Protein AF-A0A8H7FMS1-F1 (afdb_monomer)

pLDDT: mean 81.55, std 16.89, range [31.84, 97.38]

Radius of gyration: 21.26 Å; Cα contacts (8 Å, |Δi|>4): 193; chains: 1; bounding box: 47×77×47 Å

Sequence (243 aa):
MPFVYTPTSSPTRLPKANAQEFITPSQMRKFIVEGPIDDNDIYFEYLLKGWYDFVLPFTPSSIDAAGSNFDVPDVVPALLVHLAKSVCQLPLMGTLITKVVTIWPNIWTWLRLLYRSNIKARDSGAPFTKILRERQMAVFHFLSFCAHEKPSHPLSDAIVDTPGTLEMMAAMWIGEGYDERRLFGFRSGKWGTPSYTIEARFAEMLVAACGSSDAVVDLVCRRIELNLGQPKPDHDCLVEDVE

Structure (mmCIF, N/CA/C/O backbone):
data_AF-A0A8H7FMS1-F1
#
_entry.id   AF-A0A8H7FMS1-F1
#
loop_
_atom_site.group_PDB
_atom_site.id
_atom_site.type_symbol
_atom_site.label_atom_id
_atom_site.label_alt_id
_atom_site.label_comp_id
_atom_site.label_asym_id
_atom_site.label_entity_id
_atom_site.label_seq_id
_atom_site.pdbx_PDB_ins_code
_atom_site.Cartn_x
_atom_site.Cart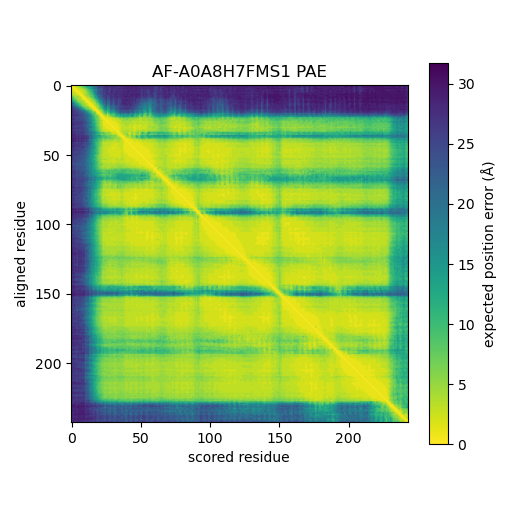n_y
_atom_site.Cartn_z
_atom_site.occupancy
_atom_site.B_iso_or_equiv
_atom_site.auth_seq_id
_atom_site.auth_comp_id
_atom_site.auth_asym_id
_atom_site.auth_atom_id
_atom_site.pdbx_PDB_model_num
ATOM 1 N N . MET A 1 1 ? -17.443 -52.671 -22.360 1.00 46.88 1 MET A N 1
ATOM 2 C CA . MET A 1 1 ? -15.980 -52.455 -22.379 1.00 46.88 1 MET A CA 1
ATOM 3 C C . MET A 1 1 ? -15.657 -51.359 -21.371 1.00 46.88 1 MET A C 1
ATOM 5 O O . MET A 1 1 ? -16.220 -50.283 -21.527 1.00 46.88 1 MET A O 1
ATOM 9 N N . PRO A 1 2 ? -14.874 -51.619 -20.310 1.00 38.50 2 PRO A N 1
ATOM 10 C CA . PRO A 1 2 ? -14.527 -50.601 -19.324 1.00 38.50 2 PRO A CA 1
ATOM 11 C C . PRO A 1 2 ? -13.274 -49.828 -19.762 1.00 38.50 2 PRO A C 1
ATOM 13 O O . PRO A 1 2 ? -12.286 -50.427 -20.186 1.00 38.50 2 PRO A O 1
ATOM 16 N N . PHE A 1 3 ? -13.322 -48.499 -19.665 1.00 31.84 3 PHE A N 1
ATOM 17 C CA . PHE A 1 3 ? -12.170 -47.630 -19.897 1.00 31.84 3 PHE A CA 1
ATOM 18 C C . PHE A 1 3 ? -11.189 -47.756 -18.727 1.00 31.84 3 PHE A C 1
ATOM 20 O O . PHE A 1 3 ? -11.493 -47.380 -17.597 1.00 31.84 3 PHE A O 1
ATOM 27 N N . VAL A 1 4 ? -10.010 -48.305 -19.014 1.00 39.16 4 VAL A N 1
ATOM 28 C CA . VAL A 1 4 ? -8.862 -48.338 -18.106 1.00 39.16 4 VAL A CA 1
ATOM 29 C C . VAL A 1 4 ? -8.178 -46.975 -18.183 1.00 39.16 4 VAL A C 1
ATOM 31 O O . VAL A 1 4 ? -7.632 -46.613 -19.222 1.00 39.16 4 VAL A O 1
ATOM 34 N N . TYR A 1 5 ? -8.229 -46.207 -17.096 1.00 36.31 5 TYR A N 1
ATOM 35 C CA . TYR A 1 5 ? -7.505 -44.944 -16.975 1.00 36.31 5 TYR A CA 1
ATOM 36 C C . TYR A 1 5 ? -6.090 -45.236 -16.459 1.00 36.31 5 TYR A C 1
ATOM 38 O O . TYR A 1 5 ? -5.906 -45.598 -15.298 1.00 36.31 5 TYR A O 1
ATOM 46 N N . THR A 1 6 ? -5.084 -45.118 -17.322 1.00 42.81 6 THR A N 1
ATOM 47 C CA . THR A 1 6 ? -3.667 -45.155 -16.934 1.00 42.81 6 THR A CA 1
ATOM 48 C C . THR A 1 6 ? -3.195 -43.750 -16.555 1.00 42.81 6 THR A C 1
ATOM 50 O O . THR A 1 6 ? -3.178 -42.878 -17.424 1.00 42.81 6 THR A O 1
ATOM 53 N N . PRO A 1 7 ? -2.743 -43.495 -15.314 1.00 34.94 7 PRO A N 1
ATOM 54 C CA . PRO A 1 7 ? -2.070 -42.247 -14.991 1.00 34.94 7 PRO A CA 1
ATOM 55 C C . PRO A 1 7 ? -0.621 -42.332 -15.482 1.00 34.94 7 PRO A C 1
ATOM 57 O O . PRO A 1 7 ? 0.198 -43.058 -14.925 1.00 34.94 7 PRO A O 1
ATOM 60 N N . THR A 1 8 ? -0.302 -41.604 -16.552 1.00 37.94 8 THR A N 1
ATOM 61 C CA . THR A 1 8 ? 1.072 -41.440 -17.053 1.00 37.94 8 THR A CA 1
ATOM 62 C C . THR A 1 8 ? 1.414 -39.961 -17.092 1.00 37.94 8 THR A C 1
ATOM 64 O O . THR A 1 8 ? 0.997 -39.260 -18.001 1.00 37.94 8 THR A O 1
ATOM 67 N N . SER A 1 9 ? 2.157 -39.505 -16.085 1.00 35.88 9 SER A N 1
ATOM 68 C CA . SER A 1 9 ? 3.346 -38.654 -16.228 1.00 35.88 9 SER A CA 1
ATOM 69 C C . SER A 1 9 ? 3.703 -38.086 -14.859 1.00 35.88 9 SER A C 1
ATOM 71 O O . SER A 1 9 ? 3.004 -37.231 -14.315 1.00 35.88 9 SER A O 1
ATOM 73 N N . SER A 1 10 ? 4.803 -38.582 -14.301 1.00 35.75 10 SER A N 1
ATOM 74 C CA . SER A 1 10 ? 5.496 -37.976 -13.170 1.00 35.75 10 SER A CA 1
ATOM 75 C C . SER A 1 10 ? 5.779 -36.496 -13.456 1.00 35.75 10 SER A C 1
ATOM 77 O O . SER A 1 10 ? 6.129 -36.170 -14.593 1.00 35.75 10 SER A O 1
ATOM 79 N N . PRO A 1 11 ? 5.682 -35.596 -12.462 1.00 36.06 11 PRO A N 1
ATOM 80 C CA . PRO A 1 11 ? 6.020 -34.197 -12.663 1.00 36.06 11 PRO A CA 1
ATOM 81 C C . PRO A 1 11 ? 7.494 -34.096 -13.049 1.00 36.06 11 PRO A C 1
ATOM 83 O O . PRO A 1 11 ? 8.386 -34.479 -12.286 1.00 36.06 11 PRO A O 1
ATOM 86 N N . THR A 1 12 ? 7.739 -33.597 -14.258 1.00 33.44 12 THR A N 1
ATOM 87 C CA . THR A 1 12 ? 9.054 -33.189 -14.736 1.00 33.44 12 THR A CA 1
ATOM 88 C C . THR A 1 12 ? 9.647 -32.251 -13.692 1.00 33.44 12 THR A C 1
ATOM 90 O O . THR A 1 12 ? 9.171 -31.130 -13.511 1.00 33.44 12 THR A O 1
ATOM 93 N N . ARG A 1 13 ? 10.658 -32.724 -12.951 1.00 33.94 13 ARG A N 1
ATOM 94 C CA . ARG A 1 13 ? 11.461 -31.857 -12.087 1.00 33.94 13 ARG A CA 1
ATOM 95 C C . ARG A 1 13 ? 12.023 -30.759 -12.977 1.00 33.94 13 ARG A C 1
ATOM 97 O O . ARG A 1 13 ? 12.828 -31.046 -13.861 1.00 33.94 13 ARG A O 1
ATOM 104 N N . LEU A 1 14 ? 11.581 -29.527 -12.731 1.00 34.91 14 LEU A N 1
ATOM 105 C CA . LEU A 1 14 ? 12.212 -28.338 -13.280 1.00 34.91 14 LEU A CA 1
ATOM 106 C C . LEU A 1 14 ? 13.727 -28.456 -13.046 1.00 34.91 14 LEU A C 1
ATOM 108 O O . LEU A 1 14 ? 14.136 -28.851 -11.944 1.00 34.91 14 LEU A O 1
ATOM 112 N N . PRO A 1 15 ? 14.560 -28.182 -14.064 1.00 32.22 15 PRO A N 1
ATOM 113 C CA . PRO A 1 15 ? 16.001 -28.189 -13.893 1.00 32.22 15 PRO A CA 1
ATOM 114 C C . PRO A 1 15 ? 16.346 -27.264 -12.727 1.00 32.22 15 PRO A C 1
ATOM 116 O O . PRO A 1 15 ? 15.903 -26.116 -12.685 1.00 32.22 15 PRO A O 1
ATOM 119 N N . LYS A 1 16 ? 17.099 -27.789 -11.752 1.00 38.12 16 LYS A N 1
ATOM 120 C CA . LYS A 1 16 ? 17.703 -26.976 -10.697 1.00 38.12 16 LYS A CA 1
ATOM 121 C C . LYS A 1 16 ? 18.533 -25.914 -11.407 1.00 38.12 16 LYS A C 1
ATOM 123 O O . LYS A 1 16 ? 19.564 -26.249 -11.986 1.00 38.12 16 LYS A O 1
ATOM 128 N N . ALA A 1 17 ? 18.038 -24.679 -11.420 1.00 41.00 17 ALA A N 1
ATOM 129 C CA . ALA A 1 17 ? 18.793 -23.543 -11.908 1.00 41.00 17 ALA A CA 1
ATOM 130 C C . ALA A 1 17 ? 20.156 -23.572 -11.211 1.00 41.00 17 ALA A C 1
ATOM 132 O O . ALA A 1 17 ? 20.231 -23.720 -9.986 1.00 41.00 17 ALA A O 1
ATOM 133 N N . ASN A 1 18 ? 21.221 -23.520 -12.014 1.00 41.00 18 ASN A N 1
ATOM 134 C CA . ASN A 1 18 ? 22.575 -23.295 -11.529 1.00 41.00 18 ASN A CA 1
ATOM 135 C C . ASN A 1 18 ? 22.527 -22.158 -10.513 1.00 41.00 18 ASN A C 1
ATOM 137 O O . ASN A 1 18 ? 21.789 -21.202 -10.738 1.00 41.00 18 ASN A O 1
ATOM 141 N N . ALA A 1 19 ? 23.266 -22.297 -9.412 1.00 41.25 19 ALA A N 1
ATOM 142 C CA . ALA A 1 19 ? 23.384 -21.298 -8.360 1.00 41.25 19 ALA A CA 1
ATOM 143 C C . ALA A 1 19 ? 23.805 -19.953 -8.972 1.00 41.25 19 ALA A C 1
ATOM 145 O O . ALA A 1 19 ? 24.985 -19.658 -9.126 1.00 41.25 19 ALA A O 1
ATOM 146 N N . GLN A 1 20 ? 22.810 -19.187 -9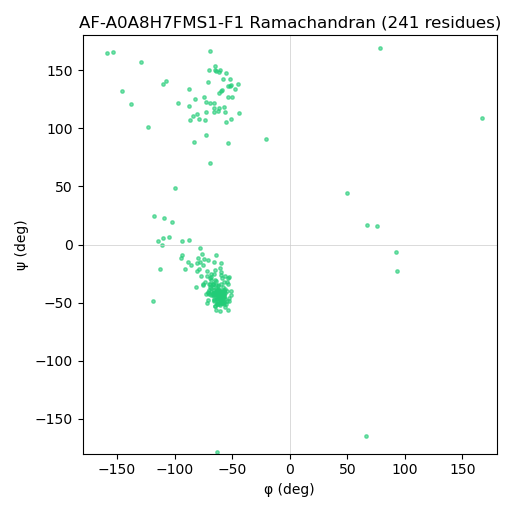.400 1.00 49.09 20 GLN A N 1
ATOM 147 C CA . GLN A 1 20 ? 22.926 -17.826 -9.869 1.00 49.09 20 GLN A CA 1
ATOM 148 C C . GLN A 1 20 ? 23.437 -17.081 -8.644 1.00 49.09 20 GLN A C 1
ATOM 150 O O . GLN A 1 20 ? 22.780 -17.135 -7.602 1.00 49.09 20 GLN A O 1
ATOM 155 N N . GLU A 1 21 ? 24.658 -16.538 -8.720 1.00 55.12 21 GLU A N 1
ATOM 156 C CA . GLU A 1 21 ? 25.262 -15.782 -7.623 1.00 55.12 21 GLU A CA 1
ATOM 157 C C . GLU A 1 2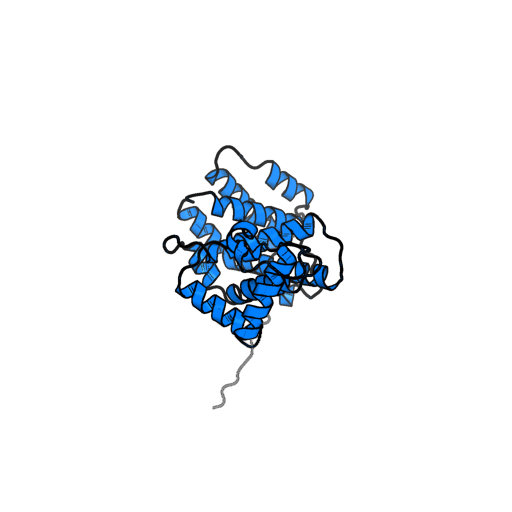1 ? 24.198 -14.847 -7.058 1.00 55.12 21 GLU A C 1
ATOM 159 O O . GLU A 1 21 ? 23.687 -13.975 -7.764 1.00 55.12 21 GLU A O 1
ATOM 164 N N . PHE A 1 22 ? 23.783 -15.114 -5.817 1.00 58.62 22 PHE A N 1
ATOM 165 C CA . PHE A 1 22 ? 22.727 -14.347 -5.184 1.00 58.62 22 PHE A CA 1
ATOM 166 C C . PHE A 1 22 ? 23.161 -12.894 -5.187 1.00 58.62 22 PHE A C 1
ATOM 168 O O . PHE A 1 22 ? 24.183 -12.536 -4.597 1.00 58.62 22 PHE A O 1
ATOM 175 N N . ILE A 1 23 ? 22.377 -12.060 -5.859 1.00 69.38 23 ILE A N 1
ATOM 176 C CA . ILE A 1 23 ? 22.627 -10.633 -5.856 1.00 69.38 23 ILE A CA 1
ATOM 177 C C . ILE A 1 23 ? 22.407 -10.159 -4.430 1.00 69.38 23 ILE A C 1
ATOM 179 O O . ILE A 1 23 ? 21.345 -10.320 -3.829 1.00 69.38 23 ILE A O 1
ATOM 183 N N . THR A 1 24 ? 23.483 -9.647 -3.856 1.00 80.50 24 THR A N 1
ATOM 184 C CA . THR A 1 24 ? 23.528 -9.254 -2.459 1.00 80.50 24 THR A CA 1
ATOM 185 C C . THR A 1 24 ? 22.659 -8.013 -2.240 1.00 80.50 24 THR A C 1
ATOM 187 O O . THR A 1 24 ? 22.564 -7.143 -3.114 1.00 80.50 24 THR A O 1
ATOM 190 N N . PRO A 1 25 ? 22.073 -7.842 -1.043 1.00 79.75 25 PRO A N 1
ATOM 191 C CA . PRO A 1 25 ? 21.362 -6.616 -0.692 1.00 79.75 25 PRO A CA 1
ATOM 192 C C . PRO A 1 25 ? 22.182 -5.327 -0.900 1.00 79.75 25 PRO A C 1
ATOM 194 O O . PRO A 1 25 ? 21.624 -4.256 -1.132 1.00 79.75 25 PRO A O 1
ATOM 197 N N . SER A 1 26 ? 23.514 -5.396 -0.812 1.00 84.25 26 SER A N 1
ATOM 198 C CA . SER A 1 26 ? 24.403 -4.266 -1.104 1.00 84.25 26 SER A CA 1
ATOM 199 C C . SER A 1 26 ? 24.459 -3.937 -2.597 1.00 84.25 26 SER A C 1
ATOM 201 O O . SER A 1 26 ? 24.384 -2.759 -2.938 1.00 84.25 26 SER A O 1
ATOM 203 N N . GLN A 1 27 ? 24.524 -4.937 -3.483 1.00 85.56 27 GLN A N 1
ATOM 204 C CA . GLN A 1 27 ? 24.491 -4.727 -4.936 1.00 85.56 27 GLN A CA 1
ATOM 205 C C . GLN A 1 27 ? 23.181 -4.071 -5.385 1.00 85.56 27 GLN A C 1
ATOM 207 O O . GLN A 1 27 ? 23.215 -3.103 -6.139 1.00 85.56 27 GLN A O 1
ATOM 212 N N . MET A 1 28 ? 22.035 -4.525 -4.871 1.00 84.50 28 MET A N 1
ATOM 213 C CA . MET A 1 28 ? 20.737 -3.937 -5.224 1.00 84.50 28 MET A CA 1
ATOM 214 C C . MET A 1 28 ? 20.558 -2.516 -4.668 1.00 84.50 28 MET A C 1
ATOM 216 O O . MET A 1 28 ? 20.014 -1.649 -5.346 1.00 84.50 28 MET A O 1
ATOM 220 N N . ARG A 1 29 ? 21.059 -2.228 -3.458 1.00 86.56 29 ARG A N 1
ATOM 221 C CA . ARG A 1 29 ? 21.083 -0.848 -2.939 1.00 86.56 29 ARG A CA 1
ATOM 222 C C . ARG A 1 29 ? 21.960 0.064 -3.784 1.00 86.56 29 ARG A C 1
ATOM 224 O O . ARG A 1 29 ? 21.539 1.172 -4.098 1.00 86.56 29 ARG A O 1
ATOM 231 N N . LYS A 1 30 ? 23.154 -0.407 -4.149 1.00 90.00 30 LYS A N 1
ATOM 232 C CA . LYS A 1 30 ? 24.070 0.321 -5.028 1.00 90.00 30 LYS A CA 1
ATOM 233 C C . LYS A 1 30 ? 23.393 0.637 -6.363 1.00 90.00 30 LYS A C 1
ATOM 235 O O . LYS A 1 30 ? 23.410 1.787 -6.770 1.00 90.00 30 LYS A O 1
ATOM 240 N N . PHE A 1 31 ? 22.702 -0.342 -6.949 1.00 89.94 31 PHE A N 1
ATOM 241 C CA . PHE A 1 31 ? 21.895 -0.152 -8.153 1.00 89.94 31 PHE A CA 1
ATOM 242 C C . PHE A 1 31 ? 20.882 0.992 -7.982 1.00 89.94 31 PHE A C 1
ATOM 244 O O . PHE A 1 31 ? 20.945 1.979 -8.696 1.00 89.94 31 PHE A O 1
ATOM 251 N N . ILE A 1 32 ? 20.006 0.948 -6.973 1.00 86.25 32 ILE A N 1
ATOM 252 C CA . ILE A 1 32 ? 18.984 2.000 -6.776 1.00 86.25 32 ILE A CA 1
ATOM 253 C C . ILE A 1 32 ? 19.602 3.409 -6.660 1.00 86.25 32 ILE A C 1
ATOM 255 O O . ILE A 1 32 ? 19.027 4.368 -7.175 1.00 86.25 32 ILE A O 1
ATOM 259 N N . VAL A 1 33 ? 20.755 3.532 -5.991 1.00 88.44 33 VAL A N 1
ATOM 260 C CA . VAL A 1 33 ? 21.453 4.812 -5.768 1.00 88.44 33 VAL A CA 1
ATOM 261 C C . VAL A 1 33 ? 22.177 5.318 -7.019 1.00 88.44 33 VAL A C 1
ATOM 263 O O . VAL A 1 33 ? 22.229 6.524 -7.231 1.00 88.44 33 VAL A O 1
ATOM 266 N N . GLU A 1 34 ? 22.729 4.425 -7.838 1.00 90.38 34 GLU A N 1
ATOM 267 C CA . GLU A 1 34 ? 23.495 4.764 -9.048 1.00 90.38 34 GLU A CA 1
ATOM 268 C C . GLU A 1 34 ? 22.624 4.939 -10.299 1.00 90.38 34 GLU A C 1
ATOM 270 O O . GLU A 1 34 ? 23.149 5.143 -11.395 1.00 90.38 34 GLU A O 1
ATOM 275 N N . GLY A 1 35 ? 21.300 4.846 -10.159 1.00 85.50 35 GLY A N 1
ATOM 276 C CA . GLY A 1 35 ? 20.383 5.040 -11.273 1.00 85.50 35 GLY A CA 1
ATOM 277 C C . GLY A 1 35 ? 20.499 6.441 -11.896 1.00 85.50 35 GLY A C 1
ATOM 278 O O . GLY A 1 35 ? 20.821 7.403 -11.197 1.00 85.50 35 GLY A O 1
ATOM 279 N N . PRO A 1 36 ? 20.232 6.578 -13.205 1.00 83.44 36 PRO A N 1
ATOM 280 C CA . PRO A 1 36 ? 20.292 7.867 -13.890 1.00 83.44 36 PRO A CA 1
ATOM 281 C C . PRO A 1 36 ? 19.201 8.800 -13.349 1.00 83.44 36 PRO A C 1
ATOM 283 O O . PRO A 1 36 ? 18.031 8.445 -13.390 1.00 83.44 36 PRO A O 1
ATOM 286 N N . ILE A 1 37 ? 19.572 9.971 -12.820 1.00 79.88 37 ILE A N 1
ATOM 287 C CA . ILE A 1 37 ? 18.630 10.911 -12.172 1.00 79.88 37 ILE A CA 1
ATOM 288 C C . ILE A 1 37 ? 18.061 11.928 -13.178 1.00 79.88 37 ILE A C 1
ATOM 290 O O . ILE A 1 37 ? 17.001 12.505 -12.947 1.00 79.88 37 ILE A O 1
ATOM 294 N N . ASP A 1 38 ? 18.745 12.129 -14.304 1.00 83.56 38 ASP A N 1
ATOM 295 C CA . ASP A 1 38 ? 18.488 13.258 -15.206 1.00 83.56 38 ASP A CA 1
ATOM 296 C C . ASP A 1 38 ? 17.288 13.052 -16.145 1.00 83.56 38 ASP A C 1
ATOM 298 O O . ASP A 1 38 ? 16.774 14.017 -16.710 1.00 83.56 38 ASP A O 1
ATOM 302 N N . ASP A 1 39 ? 16.819 11.812 -16.302 1.00 86.38 39 ASP A N 1
ATOM 303 C CA . ASP A 1 39 ? 15.675 11.464 -17.143 1.00 86.38 39 ASP A CA 1
ATOM 304 C C . ASP A 1 39 ? 14.788 10.447 -16.423 1.00 86.38 39 ASP A C 1
ATOM 306 O O . ASP A 1 39 ? 15.217 9.349 -16.059 1.00 86.38 39 ASP A O 1
ATOM 310 N N . ASN A 1 40 ? 13.533 10.828 -16.214 1.00 84.75 40 ASN A N 1
ATOM 311 C CA . ASN A 1 40 ? 12.588 10.047 -15.438 1.00 84.75 40 ASN A CA 1
ATOM 312 C C . ASN A 1 40 ? 12.138 8.750 -16.130 1.00 84.75 40 ASN A C 1
ATOM 314 O O . ASN A 1 40 ? 11.906 7.757 -15.439 1.00 84.75 40 ASN A O 1
ATOM 318 N N . ASP A 1 41 ? 12.022 8.734 -17.461 1.00 86.31 41 ASP A N 1
ATOM 319 C CA . ASP A 1 41 ? 11.640 7.530 -18.203 1.00 86.31 41 ASP A CA 1
ATOM 320 C C . ASP A 1 41 ? 12.806 6.537 -18.199 1.00 86.31 41 ASP A C 1
ATOM 322 O O . ASP A 1 41 ? 12.612 5.352 -17.914 1.00 86.31 41 ASP A O 1
ATOM 326 N N . ILE A 1 42 ? 14.036 7.024 -18.406 1.00 89.25 42 ILE A N 1
ATOM 327 C CA . ILE A 1 42 ? 15.252 6.201 -18.311 1.00 89.25 42 ILE A CA 1
ATOM 328 C C . ILE A 1 42 ? 15.421 5.660 -16.887 1.00 89.25 42 ILE A C 1
ATOM 330 O O . ILE A 1 42 ? 15.706 4.472 -16.705 1.00 89.25 42 ILE A O 1
ATOM 334 N N . TYR A 1 43 ? 15.213 6.495 -15.866 1.00 90.50 43 TYR A N 1
ATOM 335 C CA . TYR A 1 43 ? 15.243 6.052 -14.474 1.00 90.50 43 TYR A CA 1
ATOM 336 C C . TYR A 1 43 ? 14.190 4.975 -14.212 1.00 90.50 43 TYR A C 1
ATOM 338 O O . TYR A 1 43 ? 14.465 3.972 -13.555 1.00 90.50 43 TYR A O 1
ATOM 346 N N . PHE A 1 44 ? 12.989 5.132 -14.764 1.00 90.25 44 PHE A N 1
ATOM 347 C CA . PHE A 1 44 ? 11.933 4.151 -14.586 1.00 90.25 44 PHE A CA 1
ATOM 348 C C . PHE A 1 44 ? 12.249 2.812 -15.256 1.00 90.25 44 PHE A C 1
ATOM 350 O O . PHE A 1 44 ? 12.075 1.757 -14.643 1.00 90.25 44 PHE A O 1
ATOM 357 N N . GLU A 1 45 ? 12.777 2.828 -16.481 1.00 92.00 45 GLU A N 1
ATOM 358 C CA . GLU A 1 45 ? 13.263 1.616 -17.144 1.00 92.00 45 GLU A CA 1
ATOM 359 C C . GLU A 1 45 ? 14.392 0.946 -16.364 1.00 92.00 45 GLU A C 1
ATOM 361 O O . GLU A 1 45 ? 14.418 -0.281 -16.242 1.00 92.00 45 GLU A O 1
ATOM 366 N N . TYR A 1 46 ? 15.286 1.744 -15.782 1.00 93.12 46 TYR A N 1
ATOM 367 C CA . TYR A 1 46 ? 16.343 1.263 -14.907 1.00 93.12 46 TYR A CA 1
ATOM 368 C C . TYR A 1 46 ? 15.773 0.544 -13.674 1.00 93.12 46 TYR A C 1
ATOM 370 O O . TYR A 1 46 ? 16.173 -0.582 -13.374 1.00 93.12 46 TYR A O 1
ATOM 378 N N . LEU A 1 47 ? 14.776 1.124 -12.998 1.00 93.62 47 LEU A N 1
ATOM 379 C CA . LEU A 1 47 ? 14.106 0.481 -11.863 1.00 93.62 47 LEU A CA 1
ATOM 380 C C . LEU A 1 47 ? 13.377 -0.808 -12.271 1.00 93.62 47 LEU A C 1
ATOM 382 O O . LEU A 1 47 ? 13.474 -1.813 -11.564 1.00 93.62 47 LEU A O 1
ATOM 386 N N . LEU A 1 48 ? 12.686 -0.810 -13.416 1.00 93.62 48 LEU A N 1
ATOM 387 C CA . LEU A 1 48 ? 12.031 -2.008 -13.952 1.00 93.62 48 LEU A CA 1
ATOM 388 C C . LEU A 1 48 ? 13.048 -3.109 -14.253 1.00 93.62 48 LEU A C 1
ATOM 390 O O . LEU A 1 48 ? 12.823 -4.260 -13.891 1.00 93.62 48 LEU A O 1
ATOM 394 N N . LYS A 1 49 ? 14.192 -2.771 -14.853 1.00 93.50 49 LYS A N 1
ATOM 395 C CA . LYS A 1 49 ? 15.285 -3.726 -15.061 1.00 93.50 49 LYS A CA 1
ATOM 396 C C . LYS A 1 49 ? 15.750 -4.323 -13.730 1.00 93.50 49 LYS A C 1
ATOM 398 O O . LYS A 1 49 ? 15.866 -5.540 -13.620 1.00 93.50 49 LYS A O 1
ATOM 403 N N . GLY A 1 50 ? 15.941 -3.490 -12.705 1.00 92.12 50 GLY A N 1
ATOM 404 C CA . GLY A 1 50 ? 16.263 -3.963 -11.356 1.00 92.12 50 GLY A CA 1
ATOM 405 C C . GLY A 1 50 ? 15.201 -4.909 -10.786 1.00 92.12 50 GLY A C 1
ATOM 406 O O . GLY A 1 50 ? 15.536 -5.890 -10.128 1.00 92.12 50 GLY A O 1
ATOM 407 N N . TRP A 1 51 ? 13.922 -4.669 -11.078 1.00 94.19 51 TRP A N 1
ATOM 408 C CA . TRP A 1 51 ? 12.839 -5.570 -10.682 1.00 94.19 51 TRP A CA 1
ATOM 409 C C . TRP A 1 51 ? 12.962 -6.946 -11.341 1.00 94.19 51 TRP A C 1
ATOM 411 O O . TRP A 1 51 ? 12.920 -7.969 -10.651 1.00 94.19 51 TRP A O 1
ATOM 421 N N . TYR A 1 52 ? 13.143 -6.972 -12.663 1.00 93.81 52 TYR A N 1
ATOM 422 C CA . TYR A 1 52 ? 13.296 -8.205 -13.437 1.00 93.81 52 TYR A CA 1
ATOM 423 C C . TYR A 1 52 ? 14.517 -9.017 -13.007 1.00 93.81 52 TYR A C 1
ATOM 425 O O . TYR A 1 52 ? 14.420 -10.237 -12.897 1.00 93.81 52 TYR A O 1
ATOM 433 N N . ASP A 1 53 ? 15.637 -8.352 -12.737 1.00 90.56 53 ASP A N 1
ATOM 434 C CA . ASP A 1 53 ? 16.889 -9.035 -12.423 1.00 90.56 53 ASP A CA 1
ATOM 435 C C . ASP A 1 53 ? 16.957 -9.491 -10.959 1.00 90.56 53 ASP A C 1
ATOM 437 O O . ASP A 1 53 ?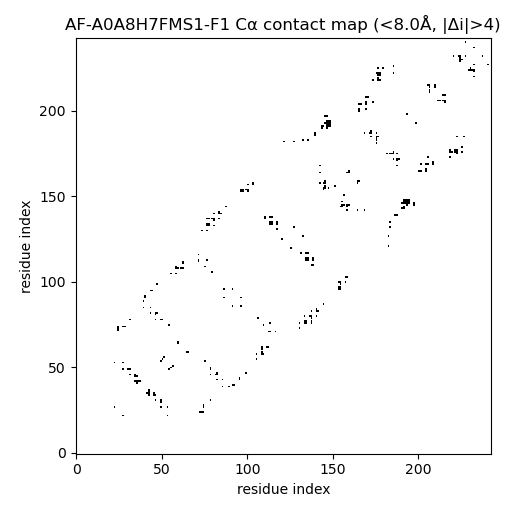 17.522 -10.546 -10.669 1.00 90.56 53 ASP A O 1
ATOM 441 N N . PHE A 1 54 ? 16.411 -8.704 -10.022 1.00 88.44 54 PHE A N 1
ATOM 442 C CA . PHE A 1 54 ? 16.684 -8.887 -8.589 1.00 88.44 54 PHE A CA 1
ATOM 443 C C . PHE A 1 54 ? 15.490 -9.350 -7.763 1.00 88.44 54 PHE A C 1
ATOM 445 O O . PHE A 1 54 ? 15.693 -9.863 -6.665 1.00 88.44 54 PHE A O 1
ATOM 452 N N . VAL A 1 55 ? 14.256 -9.158 -8.236 1.00 91.75 55 VAL A N 1
ATOM 453 C CA . VAL A 1 55 ? 13.051 -9.422 -7.431 1.00 91.75 55 VAL A CA 1
ATOM 454 C C . VAL A 1 55 ? 12.181 -10.502 -8.056 1.00 91.75 55 VAL A C 1
ATOM 456 O O . VAL A 1 55 ? 11.810 -11.467 -7.382 1.00 91.75 55 VAL A O 1
ATOM 459 N N . LEU A 1 56 ? 11.895 -10.381 -9.353 1.00 91.62 56 LEU A N 1
ATOM 460 C CA . LEU A 1 56 ? 11.030 -11.308 -10.079 1.00 91.62 56 LEU A CA 1
ATOM 461 C C . LEU A 1 56 ? 11.448 -12.787 -9.914 1.00 91.62 56 LEU A C 1
ATOM 463 O O . LEU A 1 56 ? 10.570 -13.585 -9.575 1.00 91.62 56 LEU A O 1
ATOM 467 N N . PRO A 1 57 ? 12.737 -13.178 -10.039 1.00 90.12 57 PRO A N 1
ATOM 468 C CA . PRO A 1 57 ? 13.151 -14.583 -9.934 1.00 90.12 57 PRO A CA 1
ATOM 469 C C . PRO A 1 57 ? 12.931 -15.196 -8.545 1.00 90.12 57 PRO A C 1
ATOM 471 O O . PRO A 1 57 ? 12.844 -16.414 -8.414 1.00 90.12 57 PRO A O 1
ATOM 474 N N . PHE A 1 58 ? 12.838 -14.359 -7.510 1.00 87.75 58 PHE A N 1
ATOM 475 C CA . PHE A 1 58 ? 12.705 -14.777 -6.112 1.00 87.75 58 PHE A CA 1
ATOM 476 C C . PHE A 1 58 ? 11.296 -14.591 -5.565 1.00 87.75 58 PHE A C 1
ATOM 478 O O . PHE A 1 58 ? 11.066 -14.755 -4.367 1.00 87.75 58 PHE A O 1
ATOM 485 N N . THR A 1 59 ? 10.345 -14.210 -6.415 1.00 90.12 59 THR A N 1
ATOM 486 C CA . THR A 1 59 ? 8.994 -13.956 -5.936 1.00 90.12 59 THR A CA 1
ATOM 487 C C . THR A 1 59 ? 8.288 -15.271 -5.637 1.00 90.12 59 THR A C 1
ATOM 489 O O . THR A 1 59 ? 8.230 -16.138 -6.512 1.00 90.12 59 THR A O 1
ATOM 492 N N . PRO A 1 60 ? 7.726 -15.436 -4.428 1.00 88.00 60 PRO A N 1
ATOM 493 C CA . PRO A 1 60 ? 6.949 -16.622 -4.105 1.00 88.00 60 PRO A CA 1
ATOM 494 C C . PRO A 1 60 ? 5.776 -16.801 -5.073 1.00 88.00 60 PRO A C 1
ATOM 496 O O . PRO A 1 60 ? 5.126 -15.832 -5.460 1.00 88.00 60 PRO A O 1
ATOM 499 N N . SER A 1 61 ? 5.468 -18.047 -5.436 1.00 85.56 61 SER A N 1
ATOM 500 C CA . SER A 1 61 ? 4.316 -18.366 -6.295 1.00 85.56 61 SER A CA 1
ATOM 501 C C . SER A 1 61 ? 2.973 -1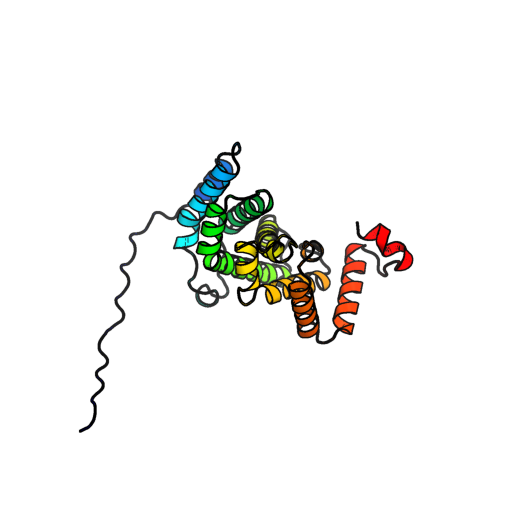8.043 -5.633 1.00 85.56 61 SER A C 1
ATOM 503 O O . SER A 1 61 ? 1.979 -17.806 -6.315 1.00 85.56 61 SER A O 1
ATOM 505 N N . SER A 1 62 ? 2.941 -18.029 -4.301 1.00 84.69 62 SER A N 1
ATOM 506 C CA . SER A 1 62 ? 1.835 -17.534 -3.490 1.00 84.69 62 SER A CA 1
ATOM 507 C C . SER A 1 62 ? 2.355 -17.076 -2.129 1.00 84.69 62 SER A C 1
ATOM 509 O O . SER A 1 62 ? 3.472 -17.400 -1.720 1.00 84.69 62 SER A O 1
ATOM 511 N N . ILE A 1 63 ? 1.531 -16.338 -1.389 1.00 81.25 63 ILE A N 1
ATOM 512 C CA . ILE A 1 63 ? 1.901 -15.907 -0.036 1.00 81.25 63 ILE A CA 1
ATOM 513 C C . ILE A 1 63 ? 1.942 -17.097 0.920 1.00 81.25 63 ILE A C 1
ATOM 515 O O . ILE A 1 63 ? 2.778 -17.139 1.817 1.00 81.25 63 ILE A O 1
ATOM 519 N N . ASP A 1 64 ? 1.068 -18.080 0.717 1.00 81.75 64 ASP A N 1
ATOM 520 C CA . ASP A 1 64 ? 1.039 -19.279 1.553 1.00 81.75 64 ASP A CA 1
ATOM 521 C C . ASP A 1 64 ? 2.292 -20.136 1.322 1.00 81.75 64 ASP A C 1
ATOM 523 O O . ASP A 1 64 ? 2.810 -20.734 2.262 1.00 81.75 64 ASP A O 1
ATOM 527 N N . ALA A 1 65 ? 2.852 -20.106 0.106 1.00 74.25 65 ALA A N 1
ATOM 528 C CA . ALA A 1 65 ? 4.128 -20.744 -0.209 1.00 74.25 65 ALA A CA 1
ATOM 529 C C . ALA A 1 65 ? 5.334 -20.066 0.469 1.00 74.25 65 ALA A C 1
ATOM 531 O O . ALA A 1 65 ? 6.347 -20.723 0.694 1.00 74.25 65 ALA A O 1
ATOM 532 N N . ALA A 1 66 ? 5.240 -18.777 0.813 1.00 76.06 66 ALA A N 1
ATOM 533 C CA . ALA A 1 66 ? 6.307 -18.059 1.512 1.00 76.06 66 ALA A CA 1
ATOM 534 C C . ALA A 1 66 ? 6.436 -18.498 2.988 1.00 76.06 66 ALA A C 1
ATOM 536 O O . ALA A 1 66 ? 7.523 -18.452 3.563 1.00 76.06 66 ALA A O 1
ATOM 537 N N . GLY A 1 67 ? 5.340 -18.969 3.595 1.00 78.00 67 GLY A N 1
ATOM 538 C CA . GLY A 1 67 ? 5.277 -19.337 5.009 1.00 78.00 67 GLY A CA 1
ATOM 539 C C . GLY A 1 67 ? 5.156 -18.135 5.960 1.00 78.00 67 GLY A C 1
ATOM 540 O O . GLY A 1 67 ? 5.309 -16.975 5.583 1.00 78.00 67 GLY A O 1
ATOM 541 N N . SER A 1 68 ? 4.867 -18.407 7.236 1.00 72.81 68 SER A N 1
ATOM 542 C CA . SER A 1 68 ? 4.595 -17.383 8.269 1.00 72.81 68 SER A CA 1
ATOM 543 C C . SER A 1 68 ? 5.832 -16.618 8.771 1.00 72.81 68 SER A C 1
ATOM 545 O O . SER A 1 68 ? 5.699 -15.599 9.460 1.00 72.81 68 SER A O 1
ATOM 547 N N . ASN A 1 69 ? 7.029 -17.102 8.430 1.00 74.62 69 ASN A N 1
ATOM 548 C CA . ASN A 1 69 ? 8.324 -16.540 8.825 1.00 74.62 69 ASN A CA 1
ATOM 549 C C . ASN A 1 69 ? 9.153 -16.085 7.617 1.00 74.62 69 ASN A C 1
ATOM 551 O O . ASN A 1 69 ? 10.377 -16.045 7.691 1.00 74.62 69 ASN A O 1
ATOM 555 N N . PHE A 1 70 ? 8.502 -15.775 6.495 1.00 79.06 70 PHE A N 1
ATOM 556 C CA . PHE A 1 70 ? 9.201 -15.222 5.346 1.00 79.06 70 PHE A CA 1
ATOM 557 C C . PHE A 1 70 ? 9.753 -13.830 5.668 1.00 79.06 70 PHE A C 1
ATOM 559 O O . PHE A 1 70 ? 8.989 -12.877 5.855 1.00 79.06 70 PHE A O 1
ATOM 566 N N . ASP A 1 71 ? 11.077 -13.710 5.701 1.00 81.94 71 ASP A N 1
ATOM 567 C CA . ASP A 1 71 ? 11.747 -12.426 5.859 1.00 81.94 71 ASP A CA 1
ATOM 568 C C . ASP A 1 71 ? 11.880 -11.741 4.501 1.00 81.94 71 ASP A C 1
ATOM 570 O O . ASP A 1 71 ? 12.632 -12.169 3.625 1.00 81.94 71 ASP A O 1
ATOM 574 N N . VAL A 1 72 ? 11.134 -10.649 4.328 1.00 83.69 72 VAL A N 1
ATOM 575 C CA . VAL A 1 72 ? 11.228 -9.820 3.126 1.00 83.69 72 VAL A CA 1
ATOM 576 C C . VAL A 1 72 ? 12.581 -9.103 3.121 1.00 83.69 72 VAL A C 1
ATOM 578 O O . VAL A 1 72 ? 12.841 -8.324 4.045 1.00 83.69 72 VAL A O 1
ATOM 581 N N . PRO A 1 73 ? 13.425 -9.294 2.088 1.00 86.69 73 PRO A N 1
ATOM 582 C CA . PRO A 1 73 ? 14.686 -8.574 1.986 1.00 86.69 73 PRO A CA 1
ATOM 583 C C . PRO A 1 73 ? 14.447 -7.063 1.937 1.00 86.69 73 PRO A C 1
ATOM 585 O O . PRO A 1 73 ? 13.643 -6.595 1.133 1.00 86.69 73 PRO A O 1
ATOM 588 N N . ASP A 1 74 ? 15.185 -6.285 2.735 1.00 84.44 74 ASP A N 1
ATOM 589 C CA . ASP A 1 74 ? 14.997 -4.824 2.866 1.00 84.44 74 ASP A CA 1
ATOM 590 C C . ASP A 1 74 ? 15.165 -4.039 1.558 1.00 84.44 74 ASP A C 1
ATOM 592 O O . ASP A 1 74 ? 14.765 -2.885 1.446 1.00 84.44 74 ASP A O 1
ATOM 596 N N . VAL A 1 75 ? 15.760 -4.659 0.547 1.00 86.06 75 VAL A N 1
ATOM 597 C CA . VAL A 1 75 ? 15.954 -4.062 -0.775 1.00 86.06 75 VAL A CA 1
ATOM 598 C C . VAL A 1 75 ? 14.689 -4.043 -1.626 1.00 86.06 75 VAL A C 1
ATOM 600 O O . VAL A 1 75 ? 14.526 -3.147 -2.452 1.00 86.06 75 VAL A O 1
ATOM 603 N N . VAL A 1 76 ? 13.767 -4.979 -1.393 1.00 91.50 76 VAL A N 1
ATOM 604 C CA . VAL A 1 76 ? 12.478 -5.040 -2.090 1.00 91.50 76 VAL A CA 1
ATOM 605 C C . VAL A 1 76 ? 11.595 -3.826 -1.775 1.00 91.50 76 VAL A C 1
ATOM 607 O O . VAL A 1 76 ? 11.175 -3.160 -2.722 1.00 91.50 76 VAL A O 1
ATOM 610 N N . PRO A 1 77 ? 11.317 -3.467 -0.500 1.00 91.94 77 PRO A N 1
ATOM 611 C CA . PRO A 1 77 ? 10.513 -2.286 -0.202 1.00 91.94 77 PRO A CA 1
ATOM 612 C C . PRO A 1 77 ? 11.177 -1.000 -0.700 1.00 91.94 77 PRO A C 1
ATOM 614 O O . PRO A 1 77 ? 10.470 -0.120 -1.180 1.00 91.94 77 PRO A O 1
ATOM 617 N N . ALA A 1 78 ? 12.512 -0.901 -0.671 1.00 90.12 78 ALA A N 1
ATOM 618 C CA . ALA A 1 78 ? 13.218 0.240 -1.247 1.00 90.12 78 ALA A CA 1
ATOM 619 C C . ALA A 1 78 ? 12.934 0.371 -2.755 1.00 90.12 78 ALA A C 1
ATOM 621 O O . ALA A 1 78 ? 12.474 1.422 -3.197 1.00 90.12 78 ALA A O 1
ATOM 622 N N . LEU A 1 79 ? 13.117 -0.700 -3.538 1.00 92.25 79 LEU A N 1
ATOM 623 C CA . LEU A 1 79 ? 12.831 -0.664 -4.976 1.00 92.25 79 LEU A CA 1
ATOM 624 C C . LEU A 1 79 ? 11.355 -0.353 -5.265 1.00 92.25 79 LEU A C 1
ATOM 626 O O . LEU A 1 79 ? 11.068 0.465 -6.134 1.00 92.25 79 LEU A O 1
ATOM 630 N N . LEU A 1 80 ? 10.424 -0.943 -4.509 1.00 94.00 80 LEU A N 1
ATOM 631 C CA . LEU A 1 80 ? 8.990 -0.669 -4.645 1.00 94.00 80 LEU A CA 1
ATOM 632 C C . LEU A 1 80 ? 8.643 0.794 -4.371 1.00 94.00 80 LEU A C 1
ATOM 634 O O . LEU A 1 80 ? 7.861 1.374 -5.117 1.00 94.00 80 LEU A O 1
ATOM 638 N N . VAL A 1 81 ? 9.220 1.410 -3.336 1.00 91.38 81 VAL A N 1
ATOM 639 C CA . VAL A 1 81 ? 9.001 2.837 -3.053 1.00 91.38 81 VAL A CA 1
ATOM 640 C C . VAL A 1 81 ? 9.467 3.698 -4.226 1.00 91.38 81 VAL A C 1
ATOM 642 O O . VAL A 1 81 ? 8.762 4.631 -4.605 1.00 91.38 81 VAL A O 1
ATOM 645 N N . HIS A 1 82 ? 10.635 3.400 -4.799 1.00 90.69 82 HIS A N 1
ATOM 646 C CA . HIS A 1 82 ? 11.152 4.138 -5.952 1.00 90.69 82 HIS A CA 1
ATOM 647 C C . HIS A 1 82 ? 10.274 3.937 -7.192 1.00 90.69 82 HIS A C 1
ATOM 649 O O . HIS A 1 82 ? 9.868 4.925 -7.798 1.00 90.69 82 HIS A O 1
ATOM 655 N N . LEU A 1 83 ? 9.891 2.693 -7.502 1.00 91.44 83 LEU A N 1
ATOM 656 C CA . LEU A 1 83 ? 8.962 2.389 -8.593 1.00 91.44 83 LEU A CA 1
ATOM 657 C C . LEU A 1 83 ? 7.644 3.151 -8.429 1.00 91.44 83 LEU A C 1
ATOM 659 O O . LEU A 1 83 ? 7.231 3.850 -9.347 1.00 91.44 83 LEU A O 1
ATOM 663 N N . ALA A 1 84 ? 7.010 3.076 -7.257 1.00 88.94 84 ALA A N 1
ATOM 664 C CA . ALA A 1 84 ? 5.726 3.727 -7.021 1.00 88.94 84 ALA A CA 1
ATOM 665 C C . ALA A 1 84 ? 5.814 5.251 -7.181 1.00 88.94 84 ALA A C 1
ATOM 667 O O . ALA A 1 84 ? 4.963 5.853 -7.829 1.00 88.94 84 ALA A O 1
ATOM 668 N N . LYS A 1 85 ? 6.872 5.877 -6.646 1.00 86.00 85 LYS A N 1
ATOM 669 C CA . LYS A 1 85 ? 7.107 7.320 -6.801 1.00 86.00 85 LYS A CA 1
ATOM 670 C C . LYS A 1 85 ? 7.263 7.724 -8.261 1.00 86.00 85 LYS A C 1
ATOM 672 O O . LYS A 1 85 ? 6.635 8.695 -8.673 1.00 86.00 85 LYS A O 1
ATOM 677 N N . SER A 1 86 ? 8.053 6.980 -9.033 1.00 85.31 86 SER A N 1
ATOM 678 C CA . SER A 1 86 ? 8.234 7.253 -10.458 1.00 85.31 86 SER A CA 1
ATOM 679 C C . SER A 1 86 ? 6.918 7.131 -11.224 1.00 85.31 86 SER A C 1
ATOM 681 O O . SER A 1 86 ? 6.604 8.007 -12.023 1.00 85.31 86 SER A O 1
ATOM 683 N N . VAL A 1 87 ? 6.090 6.125 -10.916 1.00 82.94 87 VAL A N 1
ATOM 684 C CA . VAL A 1 87 ? 4.749 6.011 -11.511 1.00 82.94 87 VAL A CA 1
ATOM 685 C C . VAL A 1 87 ? 3.862 7.212 -11.134 1.00 82.94 87 VAL A C 1
ATOM 687 O O . VAL A 1 87 ? 3.093 7.675 -11.970 1.00 82.94 87 VAL A O 1
ATOM 690 N N . CYS A 1 88 ? 3.969 7.761 -9.915 1.00 75.81 88 CYS A N 1
ATOM 691 C CA . CYS A 1 88 ? 3.131 8.889 -9.475 1.00 75.81 88 CYS A CA 1
ATOM 692 C C . CYS A 1 88 ? 3.530 10.219 -10.130 1.00 75.81 88 CYS A C 1
ATOM 694 O O . CYS A 1 88 ? 2.692 11.103 -10.295 1.00 75.81 88 CYS A O 1
ATOM 696 N N . GLN A 1 89 ? 4.818 10.399 -10.420 1.00 72.81 89 GLN A N 1
ATOM 697 C CA . GLN A 1 89 ? 5.378 11.685 -10.839 1.00 72.81 89 GLN A CA 1
ATOM 698 C C . GLN A 1 89 ? 5.323 11.911 -12.349 1.00 72.81 89 GLN A C 1
ATOM 700 O O . GLN A 1 89 ? 5.497 13.042 -12.799 1.00 72.81 89 GLN A O 1
ATOM 705 N N . LEU A 1 90 ? 5.084 10.860 -13.129 1.00 64.12 90 LEU A N 1
ATOM 706 C CA . LEU A 1 90 ? 5.245 10.910 -14.571 1.00 64.12 90 LEU A CA 1
ATOM 707 C C . LEU A 1 90 ? 3.903 10.854 -15.298 1.00 64.12 90 LEU A C 1
ATOM 709 O O . LEU A 1 90 ? 3.068 10.003 -14.984 1.00 64.12 90 LEU A O 1
ATOM 713 N N . PRO A 1 91 ? 3.706 11.661 -16.355 1.00 67.75 91 PRO A N 1
ATOM 714 C CA . PRO A 1 91 ? 2.862 11.246 -17.463 1.00 67.75 91 PRO A CA 1
ATOM 715 C C . PRO A 1 91 ? 3.603 10.113 -18.186 1.00 67.75 91 PRO A C 1
ATOM 717 O O . PRO A 1 91 ? 4.170 10.321 -19.256 1.00 67.75 91 PRO A O 1
ATOM 720 N N . LEU A 1 92 ? 3.689 8.943 -17.541 1.00 63.25 92 LEU A N 1
ATOM 721 C CA . LEU A 1 92 ? 4.440 7.807 -18.058 1.00 63.25 92 LEU A CA 1
ATOM 722 C C . LEU A 1 92 ? 3.994 7.524 -19.489 1.00 63.25 92 LEU A C 1
ATOM 724 O O . LEU A 1 92 ? 2.797 7.468 -19.787 1.00 63.25 92 LEU A O 1
ATOM 728 N N . MET A 1 93 ? 4.966 7.276 -20.362 1.00 65.69 93 MET A N 1
ATOM 729 C CA . MET A 1 93 ? 4.680 6.720 -21.675 1.00 65.69 93 MET A CA 1
ATOM 730 C C . MET A 1 93 ? 3.854 5.435 -21.514 1.00 65.69 93 MET A C 1
ATOM 732 O O . MET A 1 93 ? 4.154 4.585 -20.669 1.00 65.69 93 MET A O 1
ATOM 736 N N . GLY A 1 94 ? 2.818 5.262 -22.342 1.00 76.38 94 GLY A N 1
ATOM 737 C CA . GLY A 1 94 ? 1.904 4.111 -22.255 1.00 76.38 94 GLY A CA 1
ATOM 738 C C . GLY A 1 94 ? 2.617 2.749 -22.278 1.00 76.38 94 GLY A C 1
ATOM 739 O O . GLY A 1 94 ? 2.171 1.788 -21.648 1.00 76.38 94 GLY A O 1
ATOM 740 N N . THR A 1 95 ? 3.776 2.671 -22.936 1.00 83.06 95 THR A N 1
ATOM 741 C CA . THR A 1 95 ? 4.643 1.484 -22.972 1.00 83.06 95 THR A CA 1
ATOM 742 C C . THR A 1 95 ? 5.196 1.104 -21.595 1.00 83.06 95 THR A C 1
ATOM 744 O O . THR A 1 95 ? 5.207 -0.077 -21.251 1.00 83.06 95 THR A O 1
ATOM 747 N N . LEU A 1 96 ? 5.612 2.075 -20.779 1.00 85.00 96 LEU A N 1
ATOM 748 C CA . LEU A 1 96 ? 6.146 1.845 -19.435 1.00 85.00 96 LEU A CA 1
ATOM 749 C C . LEU A 1 96 ? 5.053 1.384 -18.474 1.00 85.00 96 LEU A C 1
ATOM 751 O O . LEU A 1 96 ? 5.249 0.414 -17.745 1.00 85.00 96 LEU A O 1
ATOM 755 N N . ILE A 1 97 ? 3.871 2.000 -18.544 1.00 85.94 97 ILE A N 1
ATOM 756 C CA . ILE A 1 97 ? 2.690 1.571 -17.778 1.00 85.94 97 ILE A CA 1
ATOM 757 C C . ILE A 1 97 ? 2.354 0.109 -18.090 1.00 85.94 97 ILE A C 1
ATOM 759 O O . ILE A 1 97 ? 2.113 -0.684 -17.183 1.00 85.94 97 ILE A O 1
ATOM 763 N N . THR A 1 98 ? 2.408 -0.270 -19.367 1.00 89.44 98 THR A N 1
ATOM 764 C CA . THR A 1 98 ? 2.120 -1.641 -19.812 1.00 89.44 98 THR A CA 1
ATOM 765 C C . THR A 1 98 ? 3.116 -2.647 -19.226 1.00 89.44 98 THR A C 1
ATOM 767 O O . THR A 1 98 ? 2.719 -3.735 -18.796 1.00 89.44 98 THR A O 1
ATOM 770 N N . LYS A 1 99 ? 4.405 -2.282 -19.131 1.00 91.94 99 LYS A N 1
ATOM 771 C CA . LYS A 1 99 ? 5.421 -3.106 -18.452 1.00 91.94 99 LYS A CA 1
ATOM 772 C C . LYS A 1 99 ? 5.066 -3.310 -16.975 1.00 91.94 99 LYS A C 1
ATOM 774 O O . LYS A 1 99 ? 5.118 -4.443 -16.506 1.00 91.94 99 LYS A O 1
ATOM 779 N N . VAL A 1 100 ? 4.639 -2.259 -16.265 1.00 91.75 100 VAL A N 1
ATOM 780 C CA . VAL A 1 100 ? 4.223 -2.358 -14.849 1.00 91.75 100 VAL A CA 1
ATOM 781 C C . VAL A 1 100 ? 3.004 -3.253 -14.686 1.00 91.75 100 VAL A C 1
ATOM 783 O O . VAL A 1 100 ? 3.019 -4.133 -13.834 1.00 91.75 100 VAL A O 1
ATOM 786 N N . VAL A 1 101 ? 1.973 -3.072 -15.516 1.00 92.44 101 VAL A N 1
ATOM 787 C CA . VAL A 1 101 ? 0.767 -3.918 -15.494 1.00 92.44 101 VAL A CA 1
ATOM 788 C C . VAL A 1 101 ? 1.139 -5.389 -15.697 1.00 92.44 101 VAL A C 1
ATOM 790 O O . VAL A 1 101 ? 0.636 -6.257 -14.992 1.00 92.44 101 VAL A O 1
ATOM 793 N N . THR A 1 102 ? 2.090 -5.676 -16.589 1.00 94.00 102 THR A N 1
ATOM 794 C CA . THR A 1 102 ? 2.568 -7.045 -16.841 1.00 94.00 102 THR A CA 1
ATOM 795 C C . THR A 1 102 ? 3.207 -7.682 -15.601 1.00 94.00 102 THR A C 1
ATOM 797 O O . THR A 1 102 ? 3.011 -8.868 -15.343 1.00 94.00 102 THR A O 1
ATOM 800 N N . ILE A 1 103 ? 3.952 -6.907 -14.807 1.00 94.62 103 ILE A N 1
ATOM 801 C CA . ILE A 1 103 ? 4.571 -7.383 -13.557 1.00 94.62 103 ILE A CA 1
ATOM 802 C C . ILE A 1 103 ? 3.705 -7.130 -12.319 1.00 94.62 103 ILE A C 1
ATOM 804 O O . ILE A 1 103 ? 4.123 -7.449 -11.206 1.00 94.62 103 ILE A O 1
ATOM 808 N N . TRP A 1 104 ? 2.498 -6.587 -12.470 1.00 95.00 104 TRP A N 1
ATOM 809 C CA . TRP A 1 104 ? 1.646 -6.233 -11.341 1.00 95.00 104 TRP A CA 1
ATOM 810 C C . TRP A 1 104 ? 1.324 -7.422 -10.417 1.00 95.00 104 TRP A C 1
ATOM 812 O O . TRP A 1 104 ? 1.486 -7.258 -9.209 1.00 95.00 104 TRP A O 1
ATOM 822 N N . PRO A 1 105 ? 0.991 -8.641 -10.898 1.00 94.88 105 PRO A N 1
ATOM 823 C CA . PRO A 1 105 ? 0.756 -9.786 -10.006 1.00 94.88 105 PRO A CA 1
ATOM 824 C C . PRO A 1 105 ? 1.957 -10.106 -9.100 1.00 94.88 105 PRO A C 1
ATOM 826 O O . PRO A 1 105 ? 1.813 -10.541 -7.952 1.00 94.88 105 PRO A O 1
ATOM 829 N N . ASN A 1 106 ? 3.160 -9.854 -9.616 1.00 94.94 106 ASN A N 1
ATOM 830 C CA . ASN A 1 106 ? 4.409 -10.028 -8.898 1.00 94.94 106 ASN A CA 1
ATOM 831 C C . ASN A 1 106 ? 4.590 -8.955 -7.816 1.00 94.94 106 ASN A C 1
ATOM 833 O O . ASN A 1 106 ? 4.804 -9.285 -6.650 1.00 94.94 106 ASN A O 1
ATOM 837 N N . ILE A 1 107 ? 4.422 -7.683 -8.193 1.00 95.44 107 ILE A N 1
ATOM 838 C CA . ILE A 1 107 ? 4.421 -6.543 -7.266 1.00 95.44 107 ILE A CA 1
ATOM 839 C C . ILE A 1 107 ? 3.392 -6.778 -6.157 1.00 95.44 107 ILE A C 1
ATOM 841 O O . ILE A 1 107 ? 3.730 -6.700 -4.978 1.00 95.44 107 ILE A O 1
ATOM 845 N N . TRP A 1 108 ? 2.165 -7.153 -6.516 1.00 95.88 108 TRP A N 1
ATOM 846 C CA . TRP A 1 108 ? 1.073 -7.395 -5.582 1.00 95.88 108 TRP A CA 1
ATOM 847 C C . TRP A 1 108 ? 1.406 -8.457 -4.533 1.00 95.88 108 TRP A C 1
ATOM 849 O O . TRP A 1 108 ? 1.144 -8.270 -3.342 1.00 95.88 108 TRP A O 1
ATOM 859 N N . THR A 1 109 ? 2.050 -9.550 -4.947 1.00 94.94 109 THR A N 1
ATOM 860 C CA . THR A 1 109 ? 2.506 -10.599 -4.025 1.00 94.94 109 THR A CA 1
ATOM 861 C C . THR A 1 109 ? 3.463 -10.035 -2.973 1.00 94.94 109 THR A C 1
ATOM 863 O O . THR A 1 109 ? 3.295 -10.292 -1.777 1.00 94.94 109 THR A O 1
ATOM 866 N N . TRP A 1 110 ? 4.418 -9.200 -3.390 1.00 95.75 110 TRP A N 1
ATOM 867 C CA . TRP A 1 110 ? 5.329 -8.526 -2.467 1.00 95.75 110 TRP A CA 1
ATOM 868 C C . TRP A 1 110 ? 4.624 -7.518 -1.564 1.00 95.75 110 TRP A C 1
ATOM 870 O O . TRP A 1 110 ? 4.899 -7.504 -0.367 1.00 95.75 110 TRP A O 1
ATOM 880 N N . LEU A 1 111 ? 3.681 -6.725 -2.079 1.00 96.06 111 LEU A N 1
ATOM 881 C CA . LEU A 1 111 ? 2.908 -5.787 -1.256 1.00 96.06 111 LEU A CA 1
ATOM 882 C C . LEU A 1 111 ? 2.129 -6.518 -0.156 1.00 96.06 111 LEU A C 1
ATOM 884 O O . LEU A 1 111 ? 2.149 -6.091 0.998 1.00 96.06 111 LEU A O 1
ATOM 888 N N . ARG A 1 112 ? 1.529 -7.675 -0.468 1.00 95.62 112 ARG A N 1
ATOM 889 C CA . ARG A 1 112 ? 0.849 -8.511 0.533 1.00 95.62 112 ARG A CA 1
ATOM 890 C C . ARG A 1 112 ? 1.810 -9.055 1.595 1.00 95.62 112 ARG A C 1
ATOM 892 O O . ARG A 1 112 ? 1.462 -9.054 2.777 1.00 95.62 112 ARG A O 1
ATOM 899 N N . LEU A 1 113 ? 3.010 -9.494 1.208 1.00 94.38 113 LEU A N 1
ATOM 900 C CA . LEU A 1 113 ? 4.046 -9.950 2.148 1.00 94.38 113 LEU A CA 1
ATOM 901 C C . LEU A 1 113 ? 4.527 -8.815 3.061 1.00 94.38 113 LEU A C 1
ATOM 903 O O . LEU A 1 113 ? 4.620 -8.991 4.277 1.00 94.38 113 LEU A O 1
ATOM 907 N N . LEU A 1 114 ? 4.777 -7.638 2.485 1.00 94.31 114 LEU A N 1
ATOM 908 C CA . LEU A 1 114 ? 5.165 -6.432 3.214 1.00 94.31 114 LEU A CA 1
ATOM 909 C C . LEU A 1 114 ? 4.093 -6.015 4.222 1.00 94.31 114 LEU A C 1
ATOM 911 O O . LEU A 1 114 ? 4.409 -5.781 5.388 1.00 94.31 114 LEU A O 1
ATOM 915 N N . TYR A 1 115 ? 2.829 -5.990 3.801 1.00 94.69 115 TYR A N 1
ATOM 916 C CA . TYR A 1 115 ? 1.708 -5.644 4.669 1.00 94.69 115 TYR A CA 1
ATOM 917 C C . TYR A 1 115 ? 1.553 -6.630 5.836 1.00 94.69 115 TYR A C 1
ATOM 919 O O . TYR A 1 115 ? 1.483 -6.209 6.991 1.00 94.69 115 TYR A O 1
ATOM 927 N N . ARG A 1 116 ? 1.597 -7.946 5.572 1.00 93.06 116 ARG A N 1
ATOM 928 C CA . ARG A 1 116 ? 1.568 -8.978 6.629 1.00 93.06 116 ARG A CA 1
ATOM 929 C C . ARG A 1 116 ? 2.724 -8.815 7.619 1.00 93.06 116 ARG A C 1
ATOM 931 O O . ARG A 1 116 ? 2.522 -8.936 8.826 1.00 93.06 116 ARG A O 1
ATOM 938 N N . SER A 1 117 ? 3.924 -8.517 7.120 1.00 90.75 117 SER A N 1
ATOM 939 C CA . SER A 1 117 ? 5.098 -8.264 7.959 1.00 90.75 117 SER A CA 1
ATOM 940 C C . SER A 1 117 ? 4.905 -7.038 8.862 1.00 90.75 117 SER A C 1
ATOM 942 O O . SER A 1 117 ? 5.215 -7.100 10.052 1.00 90.75 117 SER A O 1
ATOM 944 N N . ASN A 1 118 ? 4.330 -5.954 8.331 1.00 91.25 118 ASN A N 1
ATOM 945 C CA . ASN A 1 118 ? 4.039 -4.744 9.098 1.00 91.25 118 ASN A CA 1
ATOM 946 C C . ASN A 1 118 ? 2.979 -4.968 10.180 1.00 91.25 118 ASN A C 1
ATOM 948 O O . ASN A 1 118 ? 3.167 -4.495 11.298 1.00 91.25 118 ASN A O 1
ATOM 952 N N . ILE A 1 119 ? 1.909 -5.715 9.880 1.00 91.38 119 ILE A N 1
ATOM 953 C CA . ILE A 1 119 ? 0.906 -6.095 10.886 1.00 91.38 119 ILE A CA 1
ATOM 954 C C . ILE A 1 119 ? 1.575 -6.872 12.022 1.00 91.38 119 ILE A C 1
ATOM 956 O O . ILE A 1 119 ? 1.451 -6.487 13.179 1.00 91.38 119 ILE A O 1
ATOM 960 N N . LYS A 1 120 ? 2.372 -7.901 11.700 1.00 90.50 120 LYS A N 1
ATOM 961 C CA . LYS A 1 120 ? 3.086 -8.704 12.707 1.00 90.50 120 LYS A CA 1
ATOM 962 C C . LYS A 1 120 ? 4.000 -7.845 13.585 1.00 90.50 120 LYS A C 1
ATOM 964 O O . LYS A 1 120 ? 4.079 -8.079 14.786 1.00 90.50 120 LYS A O 1
ATOM 969 N N . ALA A 1 121 ? 4.692 -6.865 13.001 1.00 88.25 121 ALA A N 1
ATOM 970 C CA . ALA A 1 121 ? 5.552 -5.943 13.741 1.00 88.25 121 ALA A CA 1
ATOM 971 C C . ALA A 1 121 ? 4.757 -4.987 14.647 1.00 88.25 121 ALA A C 1
ATOM 973 O O . ALA A 1 121 ? 5.172 -4.723 15.775 1.00 88.25 121 ALA A O 1
ATOM 974 N N . ARG A 1 122 ? 3.611 -4.482 14.179 1.00 88.31 122 ARG A N 1
ATOM 975 C CA . ARG A 1 122 ? 2.713 -3.650 14.988 1.00 88.31 122 ARG A CA 1
ATOM 976 C C . ARG A 1 122 ? 2.174 -4.442 16.179 1.00 88.31 122 ARG A C 1
ATOM 978 O O . ARG A 1 122 ? 2.311 -3.992 17.315 1.00 88.31 122 ARG A O 1
ATOM 985 N N . ASP A 1 123 ? 1.628 -5.624 15.915 1.00 89.44 123 ASP A N 1
ATOM 986 C CA . ASP A 1 123 ? 0.949 -6.458 16.908 1.00 89.44 123 ASP A CA 1
ATOM 987 C C . ASP A 1 123 ? 1.931 -7.036 17.945 1.00 89.44 123 ASP A C 1
ATOM 989 O O . ASP A 1 123 ? 1.571 -7.233 19.102 1.00 89.44 123 ASP A O 1
ATOM 993 N N . SER A 1 124 ? 3.199 -7.253 17.571 1.00 90.69 124 SER A N 1
ATOM 994 C CA . SER A 1 124 ? 4.255 -7.669 18.507 1.00 90.69 124 SER A CA 1
ATOM 995 C C . SER A 1 124 ? 4.815 -6.534 19.366 1.00 90.69 124 SER A C 1
ATOM 997 O O . SER A 1 124 ? 5.683 -6.769 20.206 1.00 90.69 124 SER A O 1
ATOM 999 N N . GLY A 1 125 ? 4.366 -5.295 19.155 1.00 88.75 125 GLY A N 1
ATOM 1000 C CA . GLY A 1 125 ? 4.890 -4.149 19.884 1.00 88.75 125 GLY A CA 1
ATOM 1001 C C . GLY A 1 125 ? 6.274 -3.694 19.407 1.00 88.75 125 GLY A C 1
ATOM 1002 O O . GLY A 1 125 ? 6.923 -2.919 20.109 1.00 88.75 125 GLY A O 1
ATOM 1003 N N . ALA A 1 126 ? 6.734 -4.128 18.226 1.00 88.56 126 ALA A N 1
ATOM 1004 C CA . ALA A 1 126 ? 8.069 -3.801 17.732 1.00 88.56 126 ALA A CA 1
ATOM 1005 C C . ALA A 1 126 ? 8.309 -2.276 17.690 1.00 88.56 126 ALA A C 1
ATOM 1007 O O . ALA A 1 126 ? 7.372 -1.491 17.465 1.00 88.56 126 ALA A O 1
ATOM 1008 N N . PRO A 1 127 ? 9.555 -1.821 17.916 1.00 89.50 127 PRO A N 1
ATOM 1009 C CA . PRO A 1 127 ? 9.889 -0.414 17.775 1.00 89.50 127 PRO A CA 1
ATOM 1010 C C . PRO A 1 127 ? 9.742 0.022 16.316 1.00 89.50 127 PRO A C 1
ATOM 1012 O O . PRO A 1 127 ? 9.966 -0.753 15.383 1.00 89.50 127 PRO A O 1
ATOM 1015 N N . PHE A 1 128 ? 9.401 1.294 16.117 1.00 87.94 128 PHE A N 1
ATOM 1016 C CA . PHE A 1 128 ? 9.405 1.889 14.789 1.00 87.94 128 PHE A CA 1
ATOM 1017 C C . PHE A 1 128 ? 10.818 1.861 14.206 1.00 87.94 128 PHE A C 1
ATOM 1019 O O . PHE A 1 128 ? 11.773 2.301 14.846 1.00 87.94 128 PHE A O 1
ATOM 1026 N N . THR A 1 129 ? 10.954 1.384 12.971 1.00 90.50 129 THR A N 1
ATOM 1027 C CA . THR A 1 129 ? 12.228 1.395 12.249 1.00 90.50 129 THR A CA 1
ATOM 1028 C C . THR A 1 129 ? 12.053 2.007 10.868 1.00 90.50 129 THR A C 1
ATOM 1030 O O . THR A 1 129 ? 10.963 1.999 10.289 1.00 90.50 129 THR A O 1
ATOM 1033 N N . LYS A 1 130 ? 13.156 2.510 10.302 1.00 87.81 130 LYS A N 1
ATOM 1034 C CA . LYS A 1 130 ? 13.186 3.017 8.924 1.00 87.81 130 LYS A CA 1
ATOM 1035 C C . LYS A 1 130 ? 12.681 1.969 7.925 1.00 87.81 130 LYS A C 1
ATOM 1037 O O . LYS A 1 130 ? 11.922 2.311 7.027 1.00 87.81 130 LYS A O 1
ATOM 1042 N N . ILE A 1 131 ? 13.050 0.705 8.126 1.00 87.69 131 ILE A N 1
ATOM 1043 C CA . ILE A 1 131 ? 12.632 -0.408 7.270 1.00 87.69 131 ILE A CA 1
ATOM 1044 C C . ILE A 1 131 ? 11.113 -0.576 7.327 1.00 87.69 131 ILE A C 1
ATOM 1046 O O . ILE A 1 131 ? 10.471 -0.560 6.284 1.00 87.69 131 ILE A O 1
ATOM 1050 N N . LEU A 1 132 ? 10.512 -0.661 8.520 1.00 88.88 132 LEU A N 1
ATOM 1051 C CA . LEU A 1 132 ? 9.052 -0.782 8.655 1.00 88.88 132 LEU A CA 1
ATOM 1052 C C . LEU A 1 132 ? 8.319 0.384 7.977 1.00 88.88 132 LEU A C 1
ATOM 1054 O O . LEU A 1 132 ? 7.310 0.179 7.299 1.00 88.88 132 LEU A O 1
ATOM 1058 N N . ARG A 1 133 ? 8.865 1.602 8.088 1.00 89.31 133 ARG A N 1
ATOM 1059 C CA . ARG A 1 133 ? 8.355 2.766 7.357 1.00 89.31 133 ARG A CA 1
ATOM 1060 C C . ARG A 1 133 ? 8.414 2.557 5.846 1.00 89.31 133 ARG A C 1
ATOM 1062 O O . ARG A 1 133 ? 7.416 2.793 5.180 1.00 89.31 133 ARG A O 1
ATOM 1069 N N . GLU A 1 134 ? 9.548 2.133 5.295 1.00 89.00 134 GLU A N 1
ATOM 1070 C CA . GLU A 1 134 ? 9.705 1.886 3.853 1.00 89.00 134 GLU A CA 1
ATOM 1071 C C . GLU A 1 134 ? 8.740 0.806 3.352 1.00 89.00 134 GLU A C 1
ATOM 1073 O O . GLU A 1 134 ? 8.092 1.000 2.325 1.00 89.00 134 GLU A O 1
ATOM 1078 N N . ARG A 1 135 ? 8.561 -0.279 4.118 1.00 92.31 135 ARG A N 1
ATOM 1079 C CA . ARG A 1 135 ? 7.573 -1.328 3.826 1.00 92.31 135 ARG A CA 1
ATOM 1080 C C . ARG A 1 135 ? 6.160 -0.751 3.743 1.00 92.31 135 ARG A C 1
ATOM 1082 O O . ARG A 1 135 ? 5.457 -0.997 2.769 1.00 92.31 135 ARG A O 1
ATOM 1089 N N . GLN A 1 136 ? 5.765 0.057 4.730 1.00 91.81 136 GLN A N 1
ATOM 1090 C CA . GLN A 1 136 ? 4.441 0.687 4.747 1.00 91.81 136 GLN A CA 1
ATOM 1091 C C . GLN A 1 136 ? 4.268 1.676 3.591 1.00 91.81 136 GLN A C 1
ATOM 1093 O O . GLN A 1 136 ? 3.210 1.725 2.971 1.00 91.81 136 GLN A O 1
ATOM 1098 N N . MET A 1 137 ? 5.308 2.454 3.289 1.00 91.12 137 MET A N 1
ATOM 1099 C CA . MET A 1 137 ? 5.295 3.430 2.203 1.00 91.12 137 MET A CA 1
ATOM 1100 C C . MET A 1 137 ? 5.173 2.770 0.831 1.00 91.12 137 MET A C 1
ATOM 1102 O O . MET A 1 137 ? 4.445 3.291 -0.007 1.00 91.12 137 MET A O 1
ATOM 1106 N N . ALA A 1 138 ? 5.835 1.630 0.603 1.00 92.75 138 ALA A N 1
ATOM 1107 C CA . ALA A 1 138 ? 5.669 0.852 -0.623 1.00 92.75 138 ALA A CA 1
ATOM 1108 C C . ALA A 1 138 ? 4.201 0.446 -0.826 1.00 92.75 138 ALA A C 1
ATOM 1110 O O . ALA A 1 138 ? 3.636 0.710 -1.885 1.00 92.75 138 ALA A O 1
ATOM 1111 N N . VAL A 1 139 ? 3.569 -0.128 0.206 1.00 94.19 139 VAL A N 1
ATOM 1112 C CA . VAL A 1 139 ? 2.152 -0.526 0.158 1.00 94.19 139 VAL A CA 1
ATOM 1113 C C . VAL A 1 139 ? 1.250 0.683 -0.074 1.00 94.19 139 VAL A C 1
ATOM 1115 O O . VAL A 1 139 ? 0.454 0.686 -1.010 1.00 94.19 139 VAL A O 1
ATOM 1118 N N . PHE A 1 140 ? 1.420 1.741 0.719 1.00 91.94 140 PHE A N 1
ATOM 1119 C CA . PHE A 1 140 ? 0.621 2.957 0.607 1.00 91.94 140 PHE A CA 1
ATOM 1120 C C . PHE A 1 140 ? 0.698 3.587 -0.790 1.00 91.94 140 PHE A C 1
ATOM 1122 O O . PHE A 1 140 ? -0.340 3.894 -1.372 1.00 91.94 140 PHE A O 1
ATOM 1129 N N . HIS A 1 141 ? 1.901 3.771 -1.341 1.00 89.81 141 HIS A N 1
ATOM 1130 C CA . HIS A 1 141 ? 2.062 4.444 -2.628 1.00 89.81 141 HIS A CA 1
ATOM 1131 C C . HIS A 1 141 ? 1.428 3.660 -3.777 1.00 89.81 141 HIS A C 1
ATOM 1133 O O . HIS A 1 141 ? 0.732 4.260 -4.592 1.00 89.81 141 HIS A O 1
ATOM 1139 N N . PHE A 1 142 ? 1.591 2.337 -3.827 1.00 90.50 142 PHE A N 1
ATOM 1140 C CA . PHE A 1 142 ? 0.935 1.543 -4.866 1.00 90.50 142 PHE A CA 1
ATOM 1141 C C . PHE A 1 142 ? -0.589 1.549 -4.729 1.00 90.50 142 PHE A C 1
ATOM 1143 O O . PHE A 1 142 ? -1.290 1.734 -5.718 1.00 90.50 142 PHE A O 1
ATOM 1150 N N . LEU A 1 143 ? -1.122 1.418 -3.514 1.00 90.50 143 LEU A N 1
ATOM 1151 C CA . LEU A 1 143 ? -2.573 1.443 -3.319 1.00 90.50 143 LEU A CA 1
ATOM 1152 C C . LEU A 1 143 ? -3.184 2.822 -3.586 1.00 90.50 143 LEU A C 1
ATOM 1154 O O . LEU A 1 143 ? -4.325 2.902 -4.033 1.00 90.50 143 LEU A O 1
ATOM 1158 N N . SER A 1 144 ? -2.422 3.905 -3.398 1.00 87.25 144 SER A N 1
ATOM 1159 C CA . SER A 1 144 ? -2.893 5.261 -3.696 1.00 87.25 144 SER A CA 1
ATOM 1160 C C . SER A 1 144 ? -3.266 5.470 -5.171 1.00 87.25 144 SER A C 1
ATOM 1162 O O . SER A 1 144 ? -4.069 6.355 -5.463 1.00 87.25 144 SER A O 1
ATOM 1164 N N . PHE A 1 145 ? -2.776 4.633 -6.097 1.00 80.69 145 PHE A N 1
ATOM 1165 C CA . PHE A 1 145 ? -3.195 4.676 -7.503 1.00 80.69 145 PHE A CA 1
ATOM 1166 C C . PHE A 1 145 ? -4.668 4.328 -7.710 1.00 80.69 145 PHE A C 1
ATOM 1168 O O . PHE A 1 145 ? -5.277 4.907 -8.602 1.00 80.69 145 PHE A O 1
ATOM 1175 N N . CYS A 1 146 ? -5.259 3.478 -6.860 1.00 72.81 146 CYS A N 1
ATOM 1176 C CA . CYS A 1 146 ? -6.700 3.185 -6.907 1.00 72.81 146 CYS A CA 1
ATOM 1177 C C . CYS A 1 146 ? -7.550 4.439 -6.695 1.00 72.81 146 CYS A C 1
ATOM 1179 O O . CYS A 1 146 ? -8.700 4.505 -7.112 1.00 72.81 146 CYS A O 1
ATOM 1181 N N . ALA A 1 147 ? -6.989 5.418 -5.989 1.00 69.00 147 ALA A N 1
ATOM 1182 C CA . ALA A 1 147 ? -7.688 6.595 -5.518 1.00 69.00 147 ALA A CA 1
ATOM 1183 C C . ALA A 1 147 ? -7.401 7.839 -6.371 1.00 69.00 147 ALA A C 1
ATOM 1185 O O . ALA A 1 147 ? -7.563 8.952 -5.894 1.00 69.00 147 ALA A O 1
ATOM 1186 N N . HIS A 1 148 ? -6.915 7.685 -7.605 1.00 71.62 148 HIS A N 1
ATOM 1187 C CA . HIS A 1 148 ? -6.740 8.820 -8.512 1.00 71.62 148 HIS A CA 1
ATOM 1188 C C . HIS A 1 148 ? -7.934 8.936 -9.467 1.00 71.62 148 HIS A C 1
ATOM 1190 O O . HIS A 1 148 ? -8.186 8.033 -10.256 1.00 71.62 148 HIS A O 1
ATOM 1196 N N . GLU A 1 149 ? -8.605 10.091 -9.446 1.00 60.69 149 GLU A N 1
ATOM 1197 C CA . GLU A 1 149 ? -9.763 10.458 -10.286 1.00 60.69 149 GLU A CA 1
ATOM 1198 C C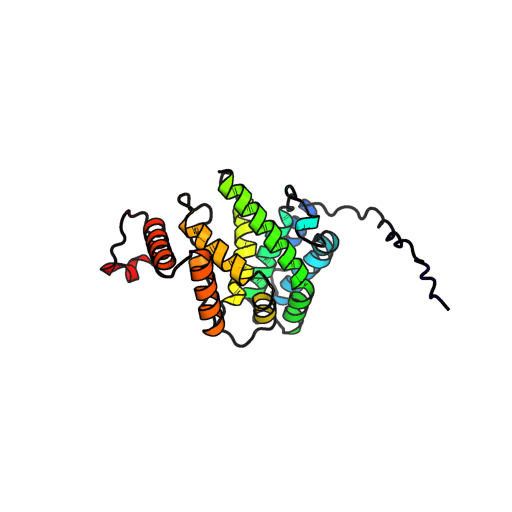 . GLU A 1 149 ? -9.464 10.534 -11.800 1.00 60.69 149 GLU A C 1
ATOM 1200 O O . GLU A 1 149 ? -10.365 10.690 -12.623 1.00 60.69 149 GLU A O 1
ATOM 1205 N N . LYS A 1 150 ? -8.188 10.454 -12.202 1.00 63.69 150 LYS A N 1
ATOM 1206 C CA . LYS A 1 150 ? -7.785 10.595 -13.609 1.00 63.69 150 LYS A CA 1
ATOM 1207 C C . LYS A 1 150 ? -8.413 9.496 -14.488 1.00 63.69 150 LYS A C 1
ATOM 1209 O O . LYS A 1 150 ? -8.598 8.377 -14.012 1.00 63.69 150 LYS A O 1
ATOM 1214 N N . PRO A 1 151 ? -8.702 9.794 -15.776 1.00 55.34 151 PRO A N 1
ATOM 1215 C CA . PRO A 1 151 ? -9.318 8.841 -16.700 1.00 55.34 151 PRO A CA 1
ATOM 1216 C C . PRO A 1 151 ? -8.567 7.506 -16.701 1.00 55.34 151 PRO A C 1
ATOM 1218 O O . PRO A 1 151 ? -7.336 7.516 -16.681 1.00 55.34 151 PRO A O 1
ATOM 1221 N N . SER A 1 152 ? -9.338 6.408 -16.705 1.00 66.88 152 SER A N 1
ATOM 1222 C CA . SER A 1 152 ? -8.930 4.993 -16.602 1.00 66.88 152 SER A CA 1
ATOM 1223 C C . SER A 1 152 ? -7.466 4.759 -16.979 1.00 66.88 152 SER A C 1
ATOM 1225 O O . SER A 1 152 ? -7.105 4.591 -18.150 1.00 66.88 152 SER A O 1
ATOM 1227 N N . HIS A 1 153 ? -6.597 4.825 -15.976 1.00 79.94 153 HIS A N 1
ATOM 1228 C CA . HIS A 1 153 ? -5.190 4.530 -16.157 1.00 79.94 153 HIS A CA 1
ATOM 1229 C C . HIS A 1 153 ? -5.044 3.004 -16.095 1.00 79.94 153 HIS A C 1
ATOM 1231 O O . HIS A 1 153 ? -5.422 2.440 -15.070 1.00 79.94 153 HIS A O 1
ATOM 1237 N N . PRO A 1 154 ? -4.448 2.320 -17.093 1.00 86.75 154 PRO A N 1
ATOM 1238 C CA . PRO A 1 154 ? -4.424 0.852 -17.135 1.00 86.75 154 PRO A CA 1
ATOM 1239 C C . PRO A 1 154 ? -3.860 0.192 -15.872 1.00 86.75 154 PRO A C 1
ATOM 1241 O O . PRO A 1 154 ? -4.282 -0.889 -15.476 1.00 86.75 154 PRO A O 1
ATOM 1244 N N . LEU A 1 155 ? -2.903 0.855 -15.214 1.00 86.50 155 LEU A N 1
ATOM 1245 C CA . LEU A 1 155 ? -2.403 0.405 -13.917 1.00 86.50 155 LEU A CA 1
ATOM 1246 C C . LEU A 1 155 ? -3.421 0.586 -12.783 1.00 86.50 155 LEU A C 1
ATOM 1248 O O . LEU A 1 155 ? -3.507 -0.294 -11.943 1.00 86.50 155 LEU A O 1
ATOM 1252 N N . SER A 1 156 ? -4.181 1.684 -12.746 1.00 87.31 156 SER A N 1
ATOM 1253 C CA . SER A 1 156 ? -5.237 1.866 -11.740 1.00 87.31 156 SER A CA 1
ATOM 1254 C C . SER A 1 156 ? -6.275 0.752 -11.859 1.00 87.31 156 SER A C 1
ATOM 1256 O O . SER A 1 156 ? -6.556 0.082 -10.869 1.00 87.31 156 SER A O 1
ATOM 1258 N N . ASP A 1 157 ? -6.728 0.470 -13.084 1.00 87.94 157 ASP A N 1
ATOM 1259 C CA . ASP A 1 157 ? -7.685 -0.605 -13.359 1.00 87.94 157 ASP A CA 1
ATOM 1260 C C . ASP A 1 157 ? -7.120 -1.961 -12.915 1.00 87.94 157 ASP A C 1
ATOM 1262 O O . ASP A 1 157 ? -7.748 -2.677 -12.140 1.00 87.94 157 ASP A O 1
ATOM 1266 N N . ALA A 1 158 ? -5.873 -2.273 -13.294 1.00 90.94 158 ALA A N 1
ATOM 1267 C CA . ALA A 1 158 ? -5.212 -3.507 -12.875 1.00 90.94 158 ALA A CA 1
ATOM 1268 C C . ALA A 1 158 ? -5.131 -3.651 -11.345 1.00 90.94 158 ALA A C 1
ATOM 1270 O O . ALA A 1 158 ? -5.314 -4.751 -10.819 1.00 90.94 158 ALA A O 1
ATOM 1271 N N . ILE A 1 159 ? -4.860 -2.562 -10.619 1.00 91.31 159 ILE A N 1
ATOM 1272 C CA . ILE A 1 159 ? -4.777 -2.579 -9.156 1.00 91.31 159 ILE A CA 1
ATOM 1273 C C . ILE A 1 159 ? -6.174 -2.765 -8.543 1.00 91.31 159 ILE A C 1
ATOM 1275 O O . ILE A 1 159 ? -6.339 -3.630 -7.681 1.00 91.31 159 ILE A O 1
ATOM 1279 N N . VAL A 1 160 ? -7.173 -2.002 -8.993 1.00 89.75 160 VAL A N 1
ATOM 1280 C CA . VAL A 1 160 ? -8.558 -2.040 -8.484 1.00 89.75 160 VAL A CA 1
ATOM 1281 C C . VAL A 1 160 ? -9.229 -3.388 -8.750 1.00 89.75 160 VAL A C 1
ATOM 1283 O O . VAL A 1 160 ? -9.952 -3.895 -7.889 1.00 89.75 160 VAL A O 1
ATOM 1286 N N . ASP A 1 161 ? -8.965 -3.988 -9.909 1.00 91.31 161 ASP A N 1
ATOM 1287 C CA . ASP A 1 161 ? -9.523 -5.285 -10.304 1.00 91.31 161 ASP A CA 1
ATOM 1288 C C . ASP A 1 161 ? -8.791 -6.466 -9.660 1.00 91.31 161 ASP A C 1
ATOM 1290 O O . ASP A 1 161 ? -9.269 -7.602 -9.694 1.00 91.31 161 ASP A O 1
ATOM 1294 N N . THR A 1 162 ? -7.634 -6.224 -9.039 1.00 95.12 162 THR A N 1
ATOM 1295 C CA . THR A 1 162 ? -6.901 -7.270 -8.332 1.00 95.12 162 THR A CA 1
ATOM 1296 C C . THR A 1 162 ? -7.614 -7.648 -7.029 1.00 95.12 162 THR A C 1
ATOM 1298 O O . THR A 1 162 ? -7.785 -6.800 -6.148 1.00 95.12 162 THR A O 1
ATOM 1301 N N . PRO A 1 163 ? -7.988 -8.931 -6.840 1.00 94.88 163 PRO A N 1
ATOM 1302 C CA . PRO A 1 163 ? -8.664 -9.369 -5.624 1.00 94.88 163 PRO A CA 1
ATOM 1303 C C . PRO A 1 163 ? -7.832 -9.105 -4.363 1.00 94.88 163 PRO A C 1
ATOM 1305 O O . PRO A 1 163 ? -6.645 -9.455 -4.297 1.00 94.88 163 PRO A O 1
ATOM 1308 N N . 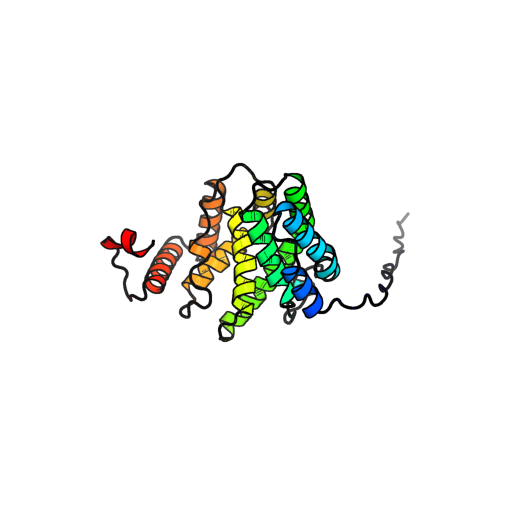GLY A 1 164 ? -8.469 -8.541 -3.336 1.00 94.56 164 GLY A N 1
ATOM 1309 C CA . GLY A 1 164 ? -7.833 -8.217 -2.062 1.00 94.56 164 GLY A CA 1
ATOM 1310 C C . GLY A 1 164 ? -7.262 -6.800 -1.967 1.00 94.56 164 GLY A C 1
ATOM 1311 O O . GLY A 1 164 ? -6.786 -6.435 -0.891 1.00 94.56 164 GLY A O 1
ATOM 1312 N N . THR A 1 165 ? -7.248 -6.017 -3.052 1.00 94.00 165 THR A N 1
ATOM 1313 C CA . THR A 1 165 ? -6.721 -4.642 -3.040 1.00 94.00 165 THR A CA 1
ATOM 1314 C C . THR A 1 165 ? -7.553 -3.741 -2.130 1.00 94.00 165 THR A C 1
ATOM 1316 O O . THR A 1 165 ? -7.008 -3.154 -1.194 1.00 94.00 165 THR A O 1
ATOM 1319 N N . LEU A 1 166 ? -8.866 -3.643 -2.370 1.00 93.12 166 LEU A N 1
ATOM 1320 C CA . LEU A 1 166 ? -9.747 -2.774 -1.580 1.00 93.12 166 LEU A CA 1
ATOM 1321 C C . LEU A 1 166 ? -9.861 -3.264 -0.135 1.00 93.12 166 LEU A C 1
ATOM 1323 O O . LEU A 1 166 ? -9.901 -2.454 0.785 1.00 93.12 166 LEU A O 1
ATOM 1327 N N . GLU A 1 167 ? -9.828 -4.576 0.082 1.00 95.50 167 GLU A N 1
ATOM 1328 C CA . GLU A 1 167 ? -9.815 -5.185 1.408 1.00 95.50 167 GLU A CA 1
ATOM 1329 C C . GLU A 1 167 ? -8.539 -4.825 2.175 1.00 95.50 167 GLU A C 1
ATOM 1331 O O . GLU A 1 167 ? -8.598 -4.510 3.362 1.00 95.50 167 GLU A O 1
ATOM 1336 N N . MET A 1 168 ? -7.377 -4.824 1.509 1.00 96.12 168 MET A N 1
ATOM 1337 C CA . MET A 1 168 ? -6.124 -4.388 2.126 1.00 96.12 168 MET A CA 1
ATOM 1338 C C . MET A 1 168 ? -6.141 -2.894 2.437 1.00 96.12 168 MET A C 1
ATOM 1340 O O . MET A 1 168 ? -5.704 -2.508 3.519 1.00 96.12 168 MET A O 1
ATOM 1344 N N . MET A 1 169 ? -6.661 -2.064 1.528 1.00 94.69 169 MET A N 1
ATOM 1345 C CA . MET A 1 169 ? -6.875 -0.643 1.802 1.00 94.69 169 MET A CA 1
ATOM 1346 C C . MET A 1 169 ? -7.760 -0.487 3.045 1.00 94.69 169 MET A C 1
ATOM 1348 O O . MET A 1 169 ? -7.338 0.115 4.029 1.00 94.69 169 MET A O 1
ATOM 1352 N N . ALA A 1 170 ? -8.935 -1.116 3.077 1.00 95.25 170 ALA A N 1
ATOM 1353 C CA . ALA A 1 170 ? -9.859 -1.013 4.203 1.00 95.25 170 ALA A CA 1
ATOM 1354 C C . ALA A 1 170 ? -9.186 -1.457 5.510 1.00 95.25 170 ALA A C 1
ATOM 1356 O O . ALA A 1 170 ? -9.223 -0.738 6.504 1.00 95.25 170 ALA A O 1
ATOM 1357 N N . ALA A 1 171 ? -8.464 -2.579 5.491 1.00 96.00 171 ALA A N 1
ATOM 1358 C CA . ALA A 1 171 ? -7.736 -3.083 6.649 1.00 96.00 171 ALA A CA 1
ATOM 1359 C C . ALA A 1 171 ? -6.596 -2.152 7.111 1.00 96.00 171 ALA A C 1
ATOM 1361 O O . ALA A 1 171 ? -6.347 -2.037 8.313 1.00 96.00 171 ALA A O 1
ATOM 1362 N N . MET A 1 172 ? -5.896 -1.468 6.198 1.00 95.00 172 MET A N 1
ATOM 1363 C CA . MET A 1 172 ? -4.911 -0.436 6.551 1.00 95.00 172 MET A CA 1
ATOM 1364 C C . MET A 1 172 ? -5.579 0.764 7.219 1.00 95.00 172 MET A C 1
ATOM 1366 O O . MET A 1 172 ? -5.142 1.188 8.288 1.00 95.00 172 MET A O 1
ATOM 1370 N N . TRP A 1 173 ? -6.651 1.277 6.617 1.00 94.88 173 TRP A N 1
ATOM 1371 C CA . TRP A 1 173 ? -7.390 2.421 7.139 1.00 94.88 173 TRP A CA 1
ATOM 1372 C C . TRP A 1 173 ? -7.997 2.116 8.515 1.00 94.88 173 TRP A C 1
ATOM 1374 O O . TRP A 1 173 ? -7.846 2.895 9.455 1.00 94.88 173 TRP A O 1
ATOM 1384 N N . ILE A 1 174 ? -8.589 0.936 8.686 1.00 95.56 174 ILE A N 1
ATOM 1385 C CA . ILE A 1 174 ? -9.129 0.495 9.973 1.00 95.56 174 ILE A CA 1
ATOM 1386 C C . ILE A 1 174 ? -8.007 0.311 10.995 1.00 95.56 174 ILE A C 1
ATOM 1388 O O . ILE A 1 174 ? -8.078 0.812 12.117 1.00 95.56 174 ILE A O 1
ATOM 1392 N N . GLY A 1 175 ? -6.935 -0.373 10.593 1.00 93.56 175 GLY A N 1
ATOM 1393 C CA . GLY A 1 175 ? -5.802 -0.669 11.457 1.00 93.56 175 GLY A CA 1
ATOM 1394 C C . GLY A 1 175 ? -5.110 0.575 12.013 1.00 93.56 175 GLY A C 1
ATOM 1395 O O . GLY A 1 175 ? -4.643 0.538 13.145 1.00 93.56 175 GLY A O 1
ATOM 1396 N N . GLU A 1 176 ? -5.052 1.662 11.246 1.00 91.69 176 GLU A N 1
ATOM 1397 C CA . GLU A 1 176 ? -4.548 2.960 11.708 1.00 91.69 176 GLU A CA 1
ATOM 1398 C C . GLU A 1 176 ? -5.452 3.600 12.777 1.00 91.69 176 GLU A C 1
ATOM 1400 O O . GLU A 1 176 ? -4.940 4.213 13.706 1.00 91.69 176 GLU A O 1
ATOM 1405 N N . GLY A 1 177 ? -6.780 3.449 12.691 1.00 91.81 177 GLY A N 1
ATOM 1406 C CA . GLY A 1 177 ? -7.709 4.027 13.674 1.00 91.81 177 GLY A CA 1
ATOM 1407 C C . GLY A 1 177 ? -7.690 3.339 15.041 1.00 91.81 177 GLY A C 1
ATOM 1408 O O . GLY A 1 177 ? -8.004 3.962 16.055 1.00 91.81 177 GLY A O 1
ATOM 1409 N N . TYR A 1 178 ? -7.251 2.081 15.089 1.00 91.50 178 TYR A N 1
ATOM 1410 C CA . TYR A 1 178 ? -7.019 1.352 16.339 1.00 91.50 178 TYR A CA 1
ATOM 1411 C C . TYR A 1 178 ? -5.569 1.431 16.840 1.00 91.50 178 TYR A C 1
ATOM 1413 O O . TYR A 1 178 ? -5.291 1.008 17.961 1.00 91.50 178 TYR A O 1
ATOM 1421 N N . ASP A 1 179 ? -4.638 1.973 16.051 1.00 88.81 179 ASP A N 1
ATOM 1422 C CA . ASP A 1 179 ? -3.231 2.081 16.438 1.00 88.81 179 ASP A CA 1
ATOM 1423 C C . ASP A 1 179 ? -2.984 3.321 17.310 1.00 88.81 179 ASP A C 1
ATOM 1425 O O . ASP A 1 179 ? -2.613 4.395 16.834 1.00 88.81 179 ASP A O 1
ATOM 1429 N N . GLU A 1 180 ? -3.140 3.155 18.624 1.00 87.44 180 GLU A N 1
ATOM 1430 C CA . GLU A 1 180 ? -2.890 4.209 19.619 1.00 87.44 180 GLU A CA 1
ATOM 1431 C C . GLU A 1 180 ? -1.450 4.741 19.579 1.00 87.44 180 GLU A C 1
ATOM 1433 O O . GLU A 1 180 ? -1.209 5.914 19.871 1.00 87.44 180 GLU A O 1
ATOM 1438 N N . ARG A 1 181 ? -0.489 3.902 19.166 1.00 86.94 181 ARG A N 1
ATOM 1439 C CA . ARG A 1 181 ? 0.925 4.282 19.028 1.00 86.94 181 ARG A CA 1
ATOM 1440 C C . ARG A 1 181 ? 1.187 5.083 17.760 1.00 86.94 181 ARG A C 1
ATOM 1442 O O . ARG A 1 181 ? 2.264 5.668 17.642 1.00 86.94 181 ARG A O 1
ATOM 1449 N N . ARG A 1 182 ? 0.243 5.079 16.811 1.00 85.19 182 ARG A N 1
ATOM 1450 C CA . ARG A 1 182 ? 0.348 5.727 15.497 1.00 85.19 182 ARG A CA 1
ATOM 1451 C C . ARG A 1 182 ? 1.654 5.351 14.811 1.00 85.19 182 ARG A C 1
ATOM 1453 O O . ARG A 1 182 ? 2.342 6.209 14.257 1.00 85.19 182 ARG A O 1
ATOM 1460 N N . LEU A 1 183 ? 2.008 4.066 14.857 1.00 81.94 183 LEU A N 1
ATOM 1461 C CA . LEU A 1 183 ? 3.309 3.554 14.436 1.00 81.94 183 LEU A CA 1
ATOM 1462 C C . LEU A 1 183 ? 3.653 3.993 13.008 1.00 81.94 183 LEU A C 1
ATOM 1464 O O . LEU A 1 183 ? 4.809 4.264 12.695 1.00 81.94 183 LEU A O 1
ATOM 1468 N N . PHE A 1 184 ? 2.638 4.107 12.154 1.00 80.44 184 PHE A N 1
ATOM 1469 C CA . PHE A 1 184 ? 2.772 4.551 10.770 1.00 80.44 184 PHE A CA 1
ATOM 1470 C C . PHE A 1 184 ? 2.087 5.895 10.464 1.00 80.44 184 PHE A C 1
ATOM 1472 O O . PHE A 1 184 ? 2.138 6.357 9.319 1.00 80.44 184 PHE A O 1
ATOM 1479 N N . GLY A 1 185 ? 1.499 6.543 11.475 1.00 84.12 185 GLY A N 1
ATOM 1480 C CA . GLY A 1 185 ? 0.604 7.693 11.326 1.00 84.12 185 GLY A CA 1
ATOM 1481 C C . GLY A 1 185 ? -0.715 7.349 10.621 1.00 84.12 185 GLY A C 1
ATOM 1482 O O . GLY A 1 185 ? -1.048 6.182 10.446 1.00 84.12 185 GLY A O 1
ATOM 1483 N N . PHE A 1 186 ? -1.444 8.376 10.174 1.00 84.81 186 PHE A N 1
ATOM 1484 C CA . PHE A 1 186 ? -2.746 8.256 9.496 1.00 84.81 186 PHE A CA 1
ATOM 1485 C C . PHE A 1 186 ? -2.635 8.369 7.970 1.00 84.81 186 PHE A C 1
ATOM 1487 O O . PHE A 1 186 ? -3.323 9.168 7.334 1.00 84.81 186 PHE A O 1
ATOM 1494 N N . ARG A 1 187 ? -1.711 7.623 7.353 1.00 84.88 187 ARG A N 1
ATOM 1495 C CA . ARG A 1 187 ? -1.415 7.792 5.918 1.00 84.88 187 ARG A CA 1
ATOM 1496 C C . ARG A 1 187 ? -2.574 7.389 5.024 1.00 84.88 187 ARG A C 1
ATOM 1498 O O . ARG A 1 187 ? -2.783 8.042 4.012 1.00 84.88 187 ARG A O 1
ATOM 1505 N N . SER A 1 188 ? -3.343 6.380 5.411 1.00 86.06 188 SER A N 1
ATOM 1506 C CA . SER A 1 188 ? -4.497 5.902 4.644 1.00 86.06 188 SER A CA 1
ATOM 1507 C C . SER A 1 188 ? -5.624 6.939 4.558 1.00 86.06 188 SER A C 1
ATOM 1509 O O . SER A 1 188 ? -6.486 6.827 3.699 1.00 86.06 188 SER A O 1
ATOM 1511 N N . GLY A 1 189 ? -5.602 7.991 5.387 1.00 83.12 189 GLY A N 1
ATOM 1512 C CA . GLY A 1 189 ? -6.491 9.151 5.235 1.00 83.12 189 GLY A CA 1
ATOM 1513 C C . GLY A 1 189 ? -6.090 10.107 4.104 1.00 83.12 189 GLY A C 1
ATOM 1514 O O . GLY A 1 189 ? -6.832 11.031 3.809 1.00 83.12 189 GLY A O 1
ATOM 1515 N N . LYS A 1 190 ? -4.921 9.903 3.482 1.00 82.38 190 LYS A N 1
ATOM 1516 C CA . LYS A 1 190 ? -4.358 10.752 2.418 1.00 82.38 190 LYS A CA 1
ATOM 1517 C C . LYS A 1 190 ? -4.369 10.076 1.049 1.00 82.38 190 LYS A C 1
ATOM 1519 O O . LYS A 1 190 ? -3.532 10.391 0.201 1.00 82.38 190 LYS A O 1
ATOM 1524 N N . TRP A 1 191 ? -5.234 9.088 0.842 1.00 82.06 191 TRP A N 1
ATOM 1525 C CA . TRP A 1 191 ? -5.488 8.628 -0.520 1.00 82.06 191 TRP A CA 1
ATOM 1526 C C . TRP A 1 191 ? -6.119 9.764 -1.328 1.00 82.06 191 TRP A C 1
ATOM 1528 O O . TRP A 1 191 ? -6.767 10.638 -0.759 1.00 82.06 191 TRP A O 1
ATOM 1538 N N . GLY A 1 192 ? -5.851 9.793 -2.636 1.00 77.31 192 GLY A N 1
ATOM 1539 C CA . GLY A 1 192 ? -6.448 10.794 -3.521 1.00 77.31 192 GLY A CA 1
ATOM 1540 C C . GLY A 1 192 ? -7.972 10.665 -3.579 1.00 77.31 192 GLY A C 1
ATOM 1541 O O . GLY A 1 192 ? -8.551 9.797 -2.931 1.00 77.31 192 GLY A O 1
ATOM 1542 N N . THR A 1 193 ? -8.618 11.508 -4.378 1.00 81.00 193 THR A N 1
ATOM 1543 C CA . THR A 1 193 ? -10.059 11.413 -4.632 1.00 81.00 193 THR A CA 1
ATOM 1544 C C . THR A 1 193 ? -10.345 10.224 -5.561 1.00 81.00 193 THR A C 1
ATOM 1546 O O . THR A 1 193 ? -10.005 10.293 -6.748 1.00 81.00 193 THR A O 1
ATOM 1549 N N . PRO A 1 194 ? -10.921 9.109 -5.068 1.00 82.00 194 PRO A N 1
ATOM 1550 C CA . PRO A 1 194 ? -11.285 7.989 -5.928 1.00 82.00 194 PRO A CA 1
ATOM 1551 C C . PRO A 1 194 ? -12.462 8.360 -6.840 1.00 82.00 194 PRO A C 1
ATOM 1553 O O . PRO A 1 194 ? -13.174 9.334 -6.609 1.00 82.00 194 PRO A O 1
ATOM 1556 N N . SER A 1 195 ? -12.720 7.539 -7.861 1.00 84.12 195 SER A N 1
ATOM 1557 C CA . SER A 1 195 ? -14.005 7.613 -8.566 1.00 84.12 195 SER A CA 1
ATOM 1558 C C . SER A 1 195 ? -15.158 7.215 -7.636 1.00 84.12 195 SER A C 1
ATOM 1560 O O . SER A 1 195 ? -14.974 6.381 -6.747 1.00 84.12 195 SER A O 1
ATOM 1562 N N . TYR A 1 196 ? -16.364 7.725 -7.900 1.00 86.81 196 TYR A N 1
ATOM 1563 C CA . TYR A 1 196 ? -17.569 7.406 -7.120 1.00 86.81 196 TYR A CA 1
ATOM 1564 C C . TYR A 1 196 ? -17.798 5.893 -6.945 1.00 86.81 196 TYR A C 1
ATOM 1566 O O . TYR A 1 196 ? -18.140 5.421 -5.865 1.00 86.81 196 TYR A O 1
ATOM 1574 N N . THR A 1 197 ? -17.559 5.099 -7.994 1.00 87.69 197 THR A N 1
ATOM 1575 C CA . THR A 1 197 ? -17.708 3.637 -7.934 1.00 87.69 197 THR A CA 1
ATOM 1576 C C . THR A 1 197 ? -16.717 2.995 -6.963 1.00 87.69 197 THR A C 1
ATOM 1578 O O . THR A 1 197 ? -17.073 2.070 -6.233 1.00 87.69 197 THR A O 1
ATOM 1581 N N . ILE A 1 198 ? -15.464 3.459 -6.954 1.00 87.44 198 ILE A N 1
ATOM 1582 C CA . ILE A 1 198 ? -14.435 2.957 -6.035 1.00 87.44 198 ILE A CA 1
ATOM 1583 C C . ILE A 1 198 ? -14.743 3.417 -4.610 1.00 87.44 198 ILE A C 1
ATOM 1585 O O . ILE A 1 198 ? -14.622 2.617 -3.687 1.00 87.44 198 ILE A O 1
ATOM 1589 N N . GLU A 1 199 ? -15.189 4.662 -4.439 1.00 90.00 199 GLU A N 1
ATOM 1590 C CA . GLU A 1 199 ? -15.614 5.215 -3.152 1.00 90.00 199 GLU A CA 1
ATOM 1591 C C . GLU A 1 199 ? -16.740 4.388 -2.524 1.00 90.00 199 GLU A C 1
ATOM 1593 O O . GLU A 1 199 ? -16.609 3.936 -1.388 1.00 90.00 199 GLU A O 1
ATOM 1598 N N . ALA A 1 200 ? -17.805 4.109 -3.284 1.00 91.75 200 ALA A N 1
ATOM 1599 C CA . ALA A 1 200 ? -18.935 3.311 -2.817 1.00 91.75 200 ALA A CA 1
ATOM 1600 C C . ALA A 1 200 ? -18.502 1.893 -2.407 1.00 91.75 200 ALA A C 1
ATOM 1602 O O . ALA A 1 200 ? -18.804 1.447 -1.301 1.00 91.75 200 ALA A O 1
ATOM 1603 N N . ARG A 1 201 ? -17.713 1.211 -3.252 1.00 92.62 201 ARG A N 1
ATOM 1604 C CA . ARG A 1 201 ? -17.164 -0.122 -2.938 1.00 92.62 201 ARG A CA 1
ATOM 1605 C C . ARG A 1 201 ? -16.282 -0.095 -1.692 1.00 92.62 201 ARG A C 1
ATOM 1607 O O . ARG A 1 201 ? -16.317 -1.020 -0.886 1.00 92.62 201 ARG A O 1
ATOM 1614 N N . PHE A 1 202 ? -15.470 0.946 -1.534 1.00 92.19 202 PHE A N 1
ATOM 1615 C CA . PHE A 1 202 ? -14.604 1.103 -0.374 1.00 92.19 202 PHE A CA 1
ATOM 1616 C C . PHE A 1 202 ? -15.412 1.336 0.911 1.00 92.19 202 PHE A C 1
ATOM 1618 O O . PHE A 1 202 ? -15.140 0.693 1.924 1.00 92.19 202 PHE A O 1
ATOM 1625 N N . ALA A 1 203 ? -16.446 2.179 0.864 1.00 93.38 203 ALA A N 1
ATOM 1626 C CA . ALA A 1 203 ? -17.356 2.402 1.985 1.00 93.38 203 ALA A CA 1
ATOM 1627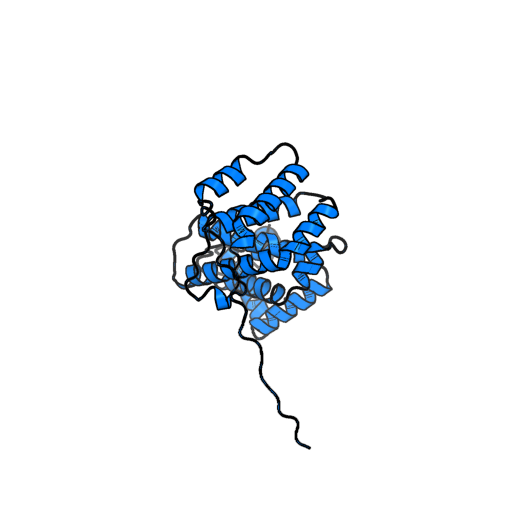 C C . ALA A 1 203 ? -18.089 1.113 2.396 1.00 93.38 203 ALA A C 1
ATOM 1629 O O . ALA A 1 203 ? -18.142 0.791 3.583 1.00 93.38 203 ALA A O 1
ATOM 1630 N N . GLU A 1 204 ? -18.579 0.328 1.432 1.00 95.00 204 GLU A N 1
ATOM 1631 C CA . GLU A 1 204 ? -19.179 -0.988 1.692 1.00 95.00 204 GLU A CA 1
ATOM 1632 C C . GLU A 1 204 ? -18.195 -1.940 2.387 1.00 95.00 204 GLU A C 1
ATOM 1634 O O . GLU A 1 204 ? -18.565 -2.619 3.346 1.00 95.00 204 GLU A O 1
ATOM 1639 N N . MET A 1 205 ? -16.928 -1.960 1.955 1.00 94.75 205 MET A N 1
ATOM 1640 C CA . MET A 1 205 ? -15.878 -2.759 2.599 1.00 94.75 205 MET A CA 1
ATOM 1641 C C . MET A 1 205 ? -15.616 -2.317 4.042 1.00 94.75 205 MET A C 1
ATOM 1643 O O . MET A 1 205 ? -15.457 -3.172 4.914 1.00 94.75 205 MET A O 1
ATOM 1647 N N . LEU A 1 206 ? -15.595 -1.008 4.315 1.00 95.62 206 LEU A N 1
ATOM 1648 C CA . LEU A 1 206 ? -15.447 -0.491 5.678 1.00 95.62 206 LEU A CA 1
ATOM 1649 C C . LEU A 1 206 ? -16.621 -0.915 6.564 1.00 95.62 206 LEU A C 1
ATOM 1651 O O . LEU A 1 206 ? -16.396 -1.448 7.647 1.00 95.62 206 LEU A O 1
ATOM 1655 N N . VAL A 1 207 ? -17.859 -0.741 6.094 1.00 97.12 207 VAL A N 1
ATOM 1656 C CA . VAL A 1 207 ? -19.063 -1.150 6.836 1.00 97.12 207 VAL A CA 1
ATOM 1657 C C . VAL A 1 207 ? -19.050 -2.653 7.102 1.00 97.12 207 VAL A C 1
ATOM 1659 O O . VAL A 1 207 ? -19.292 -3.074 8.230 1.00 97.12 207 VAL A O 1
ATOM 1662 N N . ALA A 1 208 ? -18.715 -3.466 6.100 1.00 96.50 208 ALA A N 1
ATOM 1663 C CA . ALA A 1 208 ? -18.630 -4.914 6.254 1.00 96.50 208 ALA A CA 1
ATOM 1664 C C . ALA A 1 208 ? -17.550 -5.332 7.267 1.00 96.50 208 ALA A C 1
ATOM 1666 O O . ALA A 1 208 ? -17.779 -6.231 8.073 1.00 96.50 208 ALA A O 1
ATOM 1667 N N . ALA A 1 209 ? -16.386 -4.676 7.253 1.00 95.81 209 ALA A N 1
ATOM 1668 C CA . ALA A 1 209 ? -15.278 -4.984 8.154 1.00 95.81 209 ALA A CA 1
ATOM 1669 C C . ALA A 1 209 ? -15.505 -4.482 9.592 1.00 95.81 209 ALA A C 1
ATOM 1671 O O . ALA A 1 209 ? -15.082 -5.144 10.540 1.00 95.81 209 ALA A O 1
ATOM 1672 N N . CYS A 1 210 ? -16.174 -3.339 9.766 1.00 96.12 210 CYS A N 1
ATOM 1673 C CA . CYS A 1 210 ? -16.512 -2.769 11.075 1.00 96.12 210 CYS A CA 1
ATOM 1674 C C . CYS A 1 210 ? -17.821 -3.328 11.661 1.00 96.12 210 CYS A C 1
ATOM 1676 O O . CYS A 1 210 ? -18.058 -3.200 12.859 1.00 96.12 210 CYS A O 1
ATOM 1678 N N . GLY A 1 211 ? -18.667 -3.953 10.839 1.00 96.81 211 GLY A N 1
ATOM 1679 C CA . GLY A 1 211 ? -19.943 -4.564 11.221 1.00 96.81 211 GLY A CA 1
ATOM 1680 C C . GLY A 1 211 ? -21.166 -3.653 11.066 1.00 96.81 211 GLY A C 1
ATOM 1681 O O . GLY A 1 211 ? -22.278 -4.162 10.926 1.00 96.81 211 GLY A O 1
ATOM 1682 N N . SER A 1 212 ? -20.993 -2.328 11.059 1.00 97.38 212 SER A N 1
ATOM 1683 C CA . SER A 1 212 ? -22.068 -1.354 10.822 1.00 97.38 212 SER A CA 1
ATOM 1684 C C . SER A 1 212 ? -21.521 0.000 10.362 1.00 97.38 212 SER A C 1
ATOM 1686 O O . SER A 1 212 ? -20.332 0.284 10.511 1.00 97.38 212 SER A O 1
ATOM 1688 N N . SER A 1 213 ? -22.395 0.859 9.826 1.00 96.62 213 SER A N 1
ATOM 1689 C CA . SER A 1 213 ? -22.069 2.261 9.529 1.00 96.62 213 SER A CA 1
ATOM 1690 C C . SER A 1 213 ? -21.707 3.048 10.786 1.00 96.62 213 SER A C 1
ATOM 1692 O O . SER A 1 213 ? -20.762 3.828 10.757 1.00 96.62 213 SER A O 1
ATOM 1694 N N . ASP A 1 214 ? -22.408 2.808 11.894 1.00 97.12 214 ASP A N 1
ATOM 1695 C CA . ASP A 1 214 ? -22.173 3.514 13.158 1.00 97.12 214 ASP A CA 1
ATOM 1696 C C . ASP A 1 214 ? -20.769 3.214 13.696 1.00 97.12 214 ASP A C 1
ATOM 1698 O O . ASP A 1 214 ? -20.039 4.126 14.069 1.00 97.12 214 ASP A O 1
ATOM 1702 N N . ALA A 1 215 ? -20.326 1.954 13.609 1.00 96.81 215 ALA A N 1
ATOM 1703 C CA . ALA A 1 215 ? -18.971 1.566 13.991 1.00 96.81 215 ALA A CA 1
ATOM 1704 C C . ALA A 1 215 ? -17.893 2.217 13.101 1.00 96.81 215 ALA A C 1
ATOM 1706 O O . ALA A 1 215 ? -16.791 2.503 13.572 1.00 96.81 215 ALA A O 1
ATOM 1707 N N . VAL A 1 216 ? -18.193 2.471 11.819 1.00 96.06 216 VAL A N 1
ATOM 1708 C CA . VAL A 1 216 ? -17.295 3.234 10.934 1.00 96.06 216 VAL A CA 1
ATOM 1709 C C . VAL A 1 216 ? -17.226 4.695 11.377 1.00 96.06 216 VAL A C 1
ATOM 1711 O O . VAL A 1 216 ? -16.128 5.241 11.446 1.00 96.06 216 VAL A O 1
ATOM 1714 N N . VAL A 1 217 ? -18.359 5.320 11.712 1.00 94.44 217 VAL A N 1
ATOM 1715 C CA . VAL A 1 217 ? -18.398 6.703 12.219 1.00 94.44 217 VAL A CA 1
ATOM 1716 C C . VAL A 1 217 ? -17.605 6.828 13.521 1.00 94.44 217 VAL A C 1
ATOM 1718 O O . VAL A 1 217 ? -16.747 7.704 13.620 1.00 94.44 217 VAL A O 1
ATOM 1721 N N . ASP A 1 218 ? -17.799 5.911 14.471 1.00 94.69 218 ASP A N 1
ATOM 1722 C CA . ASP A 1 218 ? -17.029 5.868 15.720 1.00 94.69 218 ASP A CA 1
ATOM 1723 C C . ASP A 1 218 ? -15.520 5.778 15.449 1.00 94.69 218 ASP A C 1
ATOM 1725 O O . ASP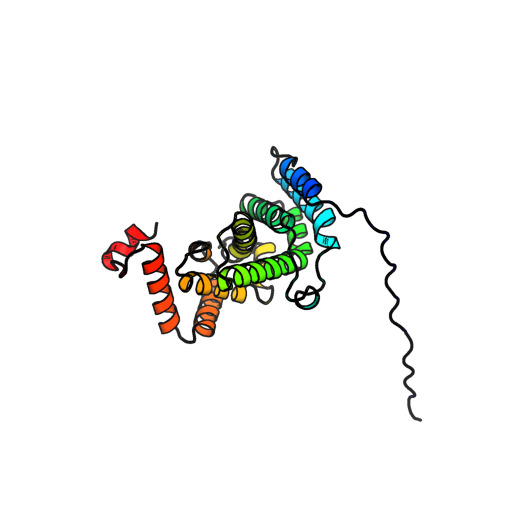 A 1 218 ? -14.706 6.458 16.081 1.00 94.69 218 ASP A O 1
ATOM 1729 N N . LEU A 1 219 ? -15.129 4.966 14.465 1.00 94.56 219 LEU A N 1
ATOM 1730 C CA . LEU A 1 219 ? -13.738 4.817 14.056 1.00 94.56 219 LEU A CA 1
ATOM 1731 C C . LEU A 1 219 ? -13.180 6.081 13.384 1.00 94.56 219 LEU A C 1
ATOM 1733 O O . LEU A 1 219 ? -12.022 6.427 13.628 1.00 94.56 219 LEU A O 1
ATOM 1737 N N . VAL A 1 220 ? -13.974 6.795 12.577 1.00 91.88 220 VAL A N 1
ATOM 1738 C CA . VAL A 1 220 ? -13.600 8.114 12.032 1.00 91.88 220 VAL A CA 1
ATOM 1739 C C . VAL A 1 220 ? -13.345 9.099 13.172 1.00 91.88 220 VAL A C 1
ATOM 1741 O O . VAL A 1 220 ? -12.279 9.713 13.207 1.00 91.88 220 VAL A O 1
ATOM 1744 N N . CYS A 1 221 ? -14.269 9.208 14.130 1.00 89.88 221 CYS A N 1
ATOM 1745 C CA . CYS A 1 221 ? -14.121 10.083 15.295 1.00 89.88 221 CYS A CA 1
ATOM 1746 C C . CYS A 1 221 ? -12.843 9.758 16.074 1.00 89.88 221 CYS A C 1
ATOM 1748 O O . CYS A 1 221 ? -12.028 10.642 16.330 1.00 89.88 221 CYS A O 1
ATOM 1750 N N . ARG A 1 222 ? -12.593 8.472 16.343 1.00 89.81 222 ARG A N 1
ATOM 1751 C CA . ARG A 1 222 ? -11.366 8.018 17.007 1.00 89.81 222 ARG A CA 1
ATOM 1752 C C . ARG A 1 222 ? -10.104 8.384 16.224 1.00 89.81 222 ARG A C 1
ATOM 1754 O O . ARG A 1 222 ? -9.106 8.787 16.817 1.00 89.81 222 ARG A O 1
ATOM 1761 N N . ARG A 1 223 ? -10.110 8.246 14.894 1.00 90.06 223 ARG A N 1
ATOM 1762 C CA . ARG A 1 223 ? -8.973 8.654 14.048 1.00 90.06 223 ARG A CA 1
ATOM 1763 C C . ARG A 1 223 ? -8.687 10.145 14.181 1.00 90.06 223 ARG A C 1
ATOM 1765 O O . ARG A 1 223 ? -7.519 10.512 14.244 1.00 90.06 223 ARG A O 1
ATOM 1772 N N . ILE A 1 224 ? -9.726 10.974 14.227 1.00 86.44 224 ILE A N 1
ATOM 1773 C CA . ILE A 1 224 ? -9.610 12.422 14.419 1.00 86.44 224 ILE A CA 1
ATOM 1774 C C . ILE A 1 224 ? -9.035 12.726 15.808 1.00 86.44 224 ILE A C 1
ATOM 1776 O O . ILE A 1 224 ? -8.013 13.399 15.899 1.00 86.44 224 ILE A O 1
ATOM 1780 N N . GLU A 1 225 ? -9.620 12.175 16.875 1.00 87.06 225 GLU A N 1
ATOM 1781 C CA . GLU A 1 225 ? -9.143 12.332 18.262 1.00 87.06 225 GLU A CA 1
ATOM 1782 C C . GLU A 1 225 ? -7.668 11.971 18.397 1.00 87.06 225 GLU A C 1
ATOM 1784 O O . GLU A 1 225 ? -6.851 12.729 18.932 1.00 87.06 225 GLU A O 1
ATOM 1789 N N . LEU A 1 226 ? -7.303 10.811 17.844 1.00 86.62 226 LEU A N 1
ATOM 1790 C CA . LEU A 1 226 ? -5.917 10.415 17.781 1.00 86.62 226 LEU A CA 1
ATOM 1791 C C . LEU A 1 226 ? -5.139 11.448 16.962 1.00 86.62 226 LEU A C 1
ATOM 1793 O O . LEU A 1 226 ? -4.229 12.040 17.512 1.00 86.62 226 LEU A O 1
ATOM 1797 N N . ASN A 1 227 ? -5.469 11.759 15.712 1.00 82.69 227 ASN A N 1
ATOM 1798 C CA . ASN A 1 227 ? -4.681 12.707 14.915 1.00 82.69 227 ASN A CA 1
ATOM 1799 C C . ASN A 1 227 ? -4.403 14.045 15.635 1.00 82.69 227 ASN A C 1
ATOM 1801 O O . ASN A 1 227 ? -3.248 14.468 15.674 1.00 82.69 227 ASN A O 1
ATOM 1805 N N . LEU A 1 228 ? -5.407 14.621 16.301 1.00 82.75 228 LEU A N 1
ATOM 1806 C CA . LEU A 1 228 ? -5.293 15.882 17.046 1.00 82.75 228 LEU A CA 1
ATOM 1807 C C . LEU A 1 228 ? -4.554 15.750 18.384 1.00 82.75 228 LEU A C 1
ATOM 1809 O O . LEU A 1 228 ? -4.103 16.741 18.953 1.00 82.75 228 LEU A O 1
ATOM 1813 N N . GLY A 1 229 ? -4.415 14.532 18.914 1.00 77.56 229 GLY A N 1
ATOM 1814 C CA . GLY A 1 229 ? -3.866 14.312 20.254 1.00 77.56 229 GLY A CA 1
ATOM 1815 C C . GLY A 1 229 ? -4.769 14.852 21.364 1.00 77.56 229 GLY A C 1
ATOM 1816 O O . GLY A 1 229 ? -4.308 15.018 22.493 1.00 77.56 229 GLY A O 1
ATOM 1817 N N . GLN A 1 230 ? -6.037 15.117 21.049 1.00 66.94 230 GLN A N 1
ATOM 1818 C CA . GLN A 1 230 ? -7.032 15.636 21.974 1.00 66.94 230 GLN A CA 1
ATOM 1819 C C . GLN A 1 230 ? -8.034 14.530 22.329 1.00 66.94 230 GLN A C 1
ATOM 1821 O O . GLN A 1 230 ? -8.427 13.755 21.458 1.00 66.94 230 GLN A O 1
ATOM 1826 N N . PRO A 1 231 ? -8.476 14.439 23.596 1.00 62.31 231 PRO A N 1
ATOM 1827 C CA . PRO A 1 231 ? -9.427 13.415 24.024 1.00 62.31 231 PRO A CA 1
ATOM 1828 C C . PRO A 1 231 ? -10.853 13.626 23.490 1.00 62.31 231 PRO A C 1
ATOM 1830 O O . PRO A 1 231 ? -11.665 12.716 23.614 1.00 62.31 231 PRO A O 1
ATOM 1833 N N . LYS A 1 232 ? -11.170 14.807 22.941 1.00 61.00 232 LYS A N 1
ATOM 1834 C CA . LYS A 1 232 ? -12.385 15.087 22.165 1.00 61.00 232 LYS A CA 1
ATOM 1835 C C . LYS A 1 232 ? -12.048 16.096 21.067 1.00 61.00 232 LYS A C 1
ATOM 1837 O O . LYS A 1 232 ? -11.416 17.094 21.411 1.00 61.00 232 LYS A O 1
ATOM 1842 N N . PRO A 1 233 ? -12.449 15.878 19.806 1.00 58.62 233 PRO A N 1
ATOM 1843 C CA . PRO A 1 233 ? -12.262 16.868 18.758 1.00 58.62 233 PRO A CA 1
ATOM 1844 C C . PRO A 1 233 ? -13.214 18.036 19.001 1.00 58.62 233 PRO A C 1
ATOM 1846 O O . PRO A 1 233 ? -14.378 17.820 19.352 1.00 58.62 233 PRO A O 1
ATOM 1849 N N . ASP A 1 234 ? -12.749 19.262 18.785 1.00 63.22 234 ASP A N 1
ATOM 1850 C CA . ASP A 1 234 ? -13.666 20.382 18.619 1.00 63.22 234 ASP A CA 1
ATOM 1851 C C . ASP A 1 234 ? -14.330 20.253 17.245 1.00 63.22 234 ASP A C 1
ATOM 1853 O O . ASP A 1 234 ? -13.775 20.643 16.218 1.00 63.22 234 ASP A O 1
ATOM 1857 N N . HIS A 1 235 ? -15.505 19.625 17.222 1.00 62.97 235 HIS A N 1
ATOM 1858 C CA . HIS A 1 235 ? -16.221 19.335 15.984 1.00 62.97 235 HIS A CA 1
ATOM 1859 C C . HIS A 1 235 ? -16.579 20.597 15.184 1.00 62.97 235 HIS A C 1
ATOM 1861 O O . HIS A 1 235 ? -16.717 20.502 13.964 1.00 62.97 235 HIS A O 1
ATOM 1867 N N . ASP A 1 236 ? -16.662 21.759 15.842 1.00 63.03 236 ASP A N 1
ATOM 1868 C CA . ASP A 1 236 ? -16.963 23.042 15.206 1.00 63.03 236 ASP A CA 1
ATOM 1869 C C . ASP A 1 236 ? -15.735 23.639 14.490 1.00 63.03 236 ASP A C 1
ATOM 1871 O O . ASP A 1 236 ? -15.893 24.419 13.549 1.00 63.03 236 ASP A O 1
ATOM 1875 N N . CYS A 1 237 ? -14.520 23.218 14.866 1.00 54.84 237 CYS A N 1
ATOM 1876 C CA . CYS A 1 237 ? -13.248 23.695 14.304 1.00 54.84 237 CYS A CA 1
ATOM 1877 C C . CYS A 1 237 ? -12.523 22.647 13.439 1.00 54.84 237 CYS A C 1
ATOM 1879 O O . CYS A 1 237 ? -11.416 22.893 12.964 1.00 54.84 237 CYS A O 1
ATOM 1881 N N . LEU A 1 238 ? -13.139 21.486 13.175 1.00 54.91 238 LEU A N 1
ATOM 1882 C CA . LEU A 1 238 ? -12.491 20.371 12.467 1.00 54.91 238 LEU A CA 1
ATOM 1883 C C . LEU A 1 238 ? -11.925 20.722 11.088 1.00 54.91 238 LEU A C 1
ATOM 1885 O O . LEU A 1 238 ? -10.992 20.072 10.632 1.00 54.91 238 LEU A O 1
ATOM 1889 N N . VAL A 1 239 ? -12.477 21.726 10.408 1.00 55.03 239 VAL A N 1
ATOM 1890 C CA . VAL A 1 239 ? -11.961 22.164 9.103 1.00 55.03 239 VAL A CA 1
ATOM 1891 C C . VAL A 1 239 ? -10.563 22.780 9.232 1.00 55.03 239 VAL A C 1
ATOM 1893 O O . VAL A 1 239 ? -9.742 22.588 8.344 1.00 55.03 239 VAL A O 1
ATOM 1896 N N . GLU A 1 240 ? -10.272 23.468 10.337 1.00 48.88 240 GLU A N 1
ATOM 1897 C CA . GLU A 1 240 ? -8.979 24.127 10.583 1.00 48.88 240 GLU A CA 1
ATOM 1898 C C . GLU A 1 240 ? -7.904 23.141 11.079 1.00 48.88 240 GLU A C 1
ATOM 1900 O O . GLU A 1 240 ? -6.710 23.373 10.911 1.00 48.88 240 GLU A O 1
ATOM 1905 N N . ASP A 1 241 ? -8.340 22.020 11.652 1.00 43.75 241 ASP A N 1
ATOM 1906 C CA . ASP A 1 241 ? -7.514 21.033 12.353 1.00 43.75 241 ASP A CA 1
ATOM 1907 C C . ASP A 1 241 ? -7.054 19.849 11.467 1.00 43.75 241 ASP A C 1
ATOM 1909 O O . ASP A 1 241 ? -6.222 19.031 11.879 1.00 43.75 241 ASP A O 1
ATOM 1913 N N . VAL A 1 242 ? -7.626 19.709 10.264 1.00 49.97 242 VAL A N 1
ATOM 1914 C CA . VAL A 1 242 ? -7.471 18.526 9.388 1.00 49.97 242 VAL A CA 1
ATOM 1915 C C . VAL A 1 242 ? -6.647 18.817 8.112 1.00 49.97 242 VAL A C 1
ATOM 1917 O O . VAL A 1 242 ? -6.369 17.888 7.347 1.00 49.97 242 VAL A O 1
ATOM 1920 N N . GLU A 1 243 ? -6.179 20.056 7.911 1.00 40.00 243 GLU A N 1
ATOM 1921 C CA . GLU A 1 243 ? -5.167 20.417 6.888 1.00 40.00 243 GLU A CA 1
ATOM 1922 C C . GLU A 1 243 ? -3.723 20.071 7.319 1.00 40.00 243 GLU A C 1
ATOM 1924 O O . GLU A 1 243 ? -2.968 19.512 6.479 1.00 40.00 243 GLU A O 1
#

Nearest PDB structures (foldseek):
  6fvb-assembly1_A  TM=2.788E-01  e=6.684E+00  Saccharomyces cerevisiae S288C
  6wlg-assembly1_A  TM=1.810E-01  e=3.601E+00  Homo sapiens
  7z8t-assembly1_D  TM=1.557E-01  e=8.337E+00  Homo sapiens
  6wlg-assembly1_B-2  TM=1.341E-01  e=7.976E+00  Homo sapiens

Secondary structure (DSSP, 8-state):
---------------------PPPHHHHHHHHHHS--S-HHHHHHHHHHHHHHHTGGG--SSHHHH-TT----THHHHHHHHHHHHHHH----HHHHHHHHHHHHHHHHHHHHHHHHHHHHHHTTPPP-HHHHHHHHHHHHHHHGGG--SS--HHHHHHHTSTTHHHHHHHHHHHHHH-TT-TT-SGGGG-----HHHHHHHHHHHHHHHSSHHHHHHHHHHHHHHHHT-SS--TTTHHHH--

Mean predicted aligned error: 9.0 Å

Foldseek 3Di:
DDDDDDDDDDPDPDPPPDPPPQCDLVNLVVQLVPADPPDLQSSLVSLLVSCVPHQQVPQDPALVSCPPPNDDRLSLLVSLLVNLVSVVPDPHDLVSLVSCLVCVVRLVRLLVVLLSVLVVCLVVVHAQDPSNQSSVSSNLSLLLLCADPDPDRVSNCSQLPDPCSLLSLLCVQLVCLPRLVCSNPNSSVPRHHHPPVSVVVSLVSNCVVLVHPVSSVVSVQSSLCSQQVHVGDPPVCSVVSPD

Solvent-accessible surface area (backbone atoms only — not comparable to full-atom values): 14458 Å² total; per-residue (Å²): 137,83,88,81,83,78,92,82,77,80,82,78,74,72,79,80,71,71,86,66,79,75,81,44,66,65,57,55,49,51,50,71,70,69,49,60,82,91,41,70,68,62,28,45,53,50,50,50,49,49,38,60,74,72,43,58,86,72,55,62,96,39,72,78,76,49,47,100,79,59,78,77,60,76,52,55,31,52,53,42,36,53,50,35,49,50,61,72,76,43,92,63,56,70,70,58,48,49,53,49,51,74,45,36,73,60,52,50,52,50,39,53,52,37,50,53,52,49,51,54,38,58,78,71,64,54,78,86,44,75,62,59,49,38,31,50,47,22,40,51,51,55,56,35,44,55,16,48,64,64,77,89,42,72,50,30,53,54,48,63,71,36,88,62,42,64,59,48,50,39,50,51,44,51,51,42,44,70,37,88,80,41,80,78,49,70,58,68,80,66,49,51,60,42,42,70,71,55,46,52,54,46,51,52,48,38,26,64,75,56,71,32,66,65,50,41,51,54,40,52,52,42,36,49,20,55,75,72,72,35,99,65,67,60,78,92,50,46,80,79,75,72,119